Protein AF-A0A7J4QCI6-F1 (afdb_monomer)

Foldseek 3Di:
DEEDQDDDLCQLLVCLPPVDFYDYPLLCVLLCQQPVCLRVVPFLLCLVPRLNSLLLLLLQLLVLQQPLLQVQLQQPPLVVNLVVLQVSNQSNLVSVVHDGQDDPDSLVSSLVSNVSSLVSLVVSDDDAFPFWDKAFAPDDPVVVCVVVCVLQNQFKKKWFDPVVPDPFDLEIEMETEHCDRDSVSSVSSGNNWDPPDGSGYRYGYHYNVSQQSSLLLDLQNDPVGMHINHDMDIRGHHDPVSSLSSLSNVLSNLLSVLSSCSHNVNLVVPQDQVSLQVNQQSLQSSLVSLCVNLVHHDDGDDRDHDPHRDPSVVSSVSSSVSNVSNVSSSVVSVVSVVVD

Radius of gyration: 20.13 Å; Cα contacts (8 Å, |Δi|>4): 542; chains: 1; bounding box: 48×51×49 Å

Secondary structure (DSSP, 8-state):
-EEESS--HHHHHHHHHH---EEEHHHHHHHHHH-HHHHH---GGGTTT-HHHHHHHHHHHHHHHHHHHHHHHH-SSHHHHHHHHHHHHHHHHHHTTPPPP--SSHHHHHHHHHHHHHHHHHHH--PPPSEEEEEEB----HHHHHHHHHHH-S--EEEEGGGGT-SS-SEEEEEEEES---HHHHHHHTT---TT-SSEEEEEEEEGGGHHHHHTT-TT-SGGGEEEEESEEEEEEPPHHHHHHHHHHHHHHHHHHHHHTTSHHHHHHT-SHHHHHHHTTHHHHHHHHHHHHHTS-PPPPPPP--SSPPPHHHHHHHHHHHHHHHHHHHHHHHHHHTT-

Nearest PDB structures (foldseek):
  7qhb-assembly1_I  TM=3.193E-01  e=9.708E+00  Rattus norvegicus
  3kds-assembly2_F  TM=2.009E-01  e=6.884E+00  Thermotoga maritima

Sequence (340 aa):
MQIVKSLTREDLESIAGTGEIAYAECEASFLSRHAPNGFAEKPWTEISRDESLGREAGQRLFDISVKLDICVYRGTKLGQLAREKADDANPILQALGIEEVHESNAIAMLYSIKKKCLGGLAMLTHDAPEGYARIGETGGFDAEREELHAMFGKVPIVVYGSALTKANPADVDTMVILPAFNEEVYRKICGRCDTNRKPLLSMVIVPAEYFYVFAMNDTEMEERWSRVASGCIEVPMAGKERHTRLVQSNAASMYTRMRKALLPERLDALAIIHRLNYILKQPKFIARKLSELCGAQIPEPSINRFESLPSRQEMVDALVQANFSAYDAMSAYQRIENQQ

Structure (mmCIF, N/CA/C/O backbone):
data_AF-A0A7J4QCI6-F1
#
_entry.id   AF-A0A7J4QCI6-F1
#
loop_
_atom_site.group_PDB
_atom_site.id
_atom_site.type_symbol
_atom_site.label_atom_id
_atom_site.label_alt_id
_atom_site.label_comp_id
_atom_site.label_asym_id
_atom_site.label_entity_id
_atom_site.label_seq_id
_atom_site.pdbx_PDB_ins_code
_atom_site.Cartn_x
_atom_site.Cartn_y
_atom_site.Cartn_z
_atom_site.occupancy
_atom_site.B_iso_or_equiv
_atom_site.auth_seq_id
_atom_site.auth_comp_id
_atom_site.auth_asym_id
_atom_site.auth_atom_id
_atom_site.pdbx_PDB_model_num
ATOM 1 N N . MET A 1 1 ? -19.781 -3.007 15.352 1.00 90.12 1 MET A N 1
ATOM 2 C CA . MET A 1 1 ? -19.161 -1.734 14.919 1.00 90.12 1 MET A CA 1
ATOM 3 C C . MET A 1 1 ? -20.023 -0.639 15.486 1.00 90.12 1 MET A C 1
ATOM 5 O O . MET A 1 1 ? -21.225 -0.647 15.237 1.00 90.12 1 MET A O 1
ATOM 9 N N . GLN A 1 2 ? -19.406 0.296 16.195 1.00 93.50 2 GLN A N 1
ATOM 10 C CA . GL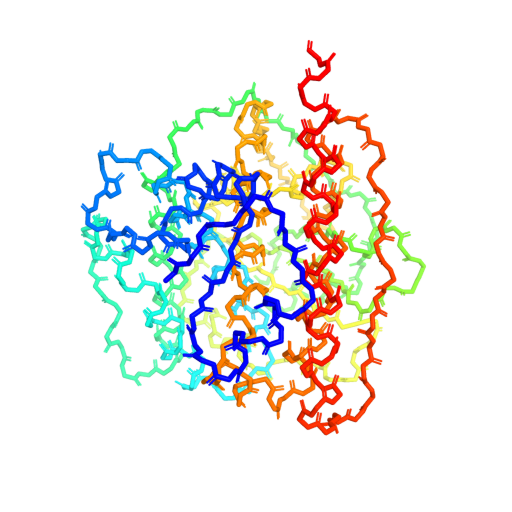N A 1 2 ? -20.085 1.388 16.872 1.00 93.50 2 GLN A CA 1
ATOM 11 C C . GLN A 1 2 ? -19.649 2.731 16.281 1.00 93.50 2 GLN A C 1
ATOM 13 O O . GLN A 1 2 ? -18.460 2.961 16.063 1.00 93.50 2 GLN A O 1
ATOM 18 N N . ILE A 1 3 ? -20.614 3.623 16.044 1.00 95.19 3 ILE A N 1
ATOM 19 C CA . ILE A 1 3 ? -20.347 5.023 15.697 1.00 95.19 3 ILE A CA 1
ATOM 20 C C . ILE A 1 3 ? -20.641 5.885 16.922 1.00 95.19 3 ILE A C 1
ATOM 22 O O . ILE A 1 3 ? -21.747 5.840 17.462 1.00 95.19 3 ILE A O 1
ATOM 26 N N . VAL A 1 4 ? -19.648 6.648 17.369 1.00 95.25 4 VAL A N 1
ATOM 27 C CA . VAL A 1 4 ? -19.739 7.552 18.521 1.00 95.25 4 VAL A CA 1
ATOM 28 C C . VAL A 1 4 ? -19.585 9.003 18.079 1.00 95.25 4 VAL A C 1
ATOM 30 O O . VAL A 1 4 ? -18.992 9.293 17.043 1.00 95.25 4 VAL A O 1
ATOM 33 N N . LYS A 1 5 ? -20.089 9.946 18.880 1.00 91.12 5 LYS A N 1
ATOM 34 C CA . LYS A 1 5 ? -19.929 11.382 18.588 1.00 91.12 5 LYS A CA 1
ATOM 35 C C . LYS A 1 5 ? -18.468 11.826 18.642 1.00 91.12 5 LYS A C 1
ATOM 37 O O . LYS A 1 5 ? -18.020 12.605 17.810 1.00 91.12 5 LYS A O 1
ATOM 42 N N . SER A 1 6 ? -17.740 11.336 19.638 1.00 91.44 6 SER A N 1
ATOM 43 C CA . SER A 1 6 ? -16.329 11.627 19.860 1.00 91.44 6 SER A CA 1
ATOM 44 C C . SER A 1 6 ? -15.655 10.390 20.416 1.00 91.44 6 SER A C 1
ATOM 46 O O . SER A 1 6 ? -16.203 9.750 21.311 1.00 91.44 6 SER A O 1
ATOM 48 N N . LEU A 1 7 ? -14.472 10.094 19.901 1.00 94.19 7 LEU A N 1
ATOM 49 C CA . LEU A 1 7 ? -13.684 8.947 20.314 1.00 94.19 7 LEU A CA 1
ATOM 50 C C . LEU A 1 7 ? -12.999 9.216 21.663 1.00 94.19 7 LEU A C 1
ATOM 52 O O . LEU A 1 7 ? -12.359 10.256 21.833 1.00 94.19 7 LEU A O 1
ATOM 56 N N . THR A 1 8 ? -13.116 8.283 22.602 1.00 94.75 8 THR A N 1
ATOM 57 C CA . THR A 1 8 ? -12.421 8.297 23.899 1.00 94.75 8 THR A CA 1
ATOM 58 C C . THR A 1 8 ? -11.365 7.198 23.978 1.00 94.75 8 THR A C 1
ATOM 60 O O . THR A 1 8 ? -11.211 6.386 23.063 1.00 94.75 8 THR A O 1
ATOM 63 N N . ARG A 1 9 ? -10.565 7.203 25.051 1.00 93.69 9 ARG A N 1
ATOM 64 C CA . ARG A 1 9 ? -9.450 6.260 25.180 1.00 93.69 9 ARG A CA 1
ATOM 65 C C . ARG A 1 9 ? -9.971 4.895 25.542 1.00 93.69 9 ARG A C 1
ATOM 67 O O . ARG A 1 9 ? -9.548 3.902 24.959 1.00 93.69 9 ARG A O 1
ATOM 74 N N . GLU A 1 10 ? -10.946 4.906 26.427 1.00 94.19 10 GLU A N 1
ATOM 75 C CA . GLU A 1 10 ? -11.734 3.777 26.857 1.00 94.19 10 GLU A CA 1
ATOM 76 C C . GLU A 1 10 ? -12.399 3.094 25.655 1.00 94.19 10 GLU A C 1
ATOM 78 O O . GLU A 1 10 ? -12.329 1.870 25.549 1.00 94.19 10 GLU A O 1
ATOM 83 N N . ASP A 1 11 ? -12.941 3.860 24.693 1.00 95.25 11 ASP A N 1
ATOM 84 C CA . ASP A 1 11 ? -13.496 3.285 23.457 1.00 95.25 11 ASP A CA 1
ATOM 85 C C . ASP A 1 11 ? -12.445 2.449 22.714 1.00 95.25 11 ASP A C 1
ATOM 87 O O . ASP A 1 11 ? -12.739 1.347 22.259 1.00 95.25 11 ASP A O 1
ATOM 91 N N . LEU A 1 12 ? -11.203 2.933 22.617 1.00 95.00 12 LEU A N 1
ATOM 92 C CA . LEU A 1 12 ? -10.130 2.261 21.876 1.00 95.00 12 LEU A CA 1
ATOM 93 C C . LEU A 1 12 ? -9.504 1.091 22.611 1.00 95.00 12 LEU A C 1
ATOM 95 O O . LEU A 1 12 ? -9.198 0.073 21.990 1.00 95.00 12 LEU A O 1
ATOM 99 N N . GLU A 1 13 ? -9.322 1.231 23.918 1.00 94.44 13 GLU A N 1
ATOM 100 C CA . GLU A 1 13 ? -8.874 0.144 24.780 1.00 94.44 13 GLU A CA 1
ATOM 101 C C . GLU A 1 13 ? -9.889 -1.003 24.762 1.00 94.44 13 GLU A C 1
ATOM 103 O O . GLU A 1 13 ? -9.495 -2.170 24.719 1.00 94.44 13 GLU A O 1
ATOM 108 N N . SER A 1 14 ? -11.189 -0.689 24.691 1.00 93.94 14 SER A N 1
ATOM 109 C CA . SER A 1 14 ? -12.241 -1.704 24.625 1.00 93.94 14 SER A CA 1
ATOM 110 C C . SER A 1 14 ? -12.146 -2.587 23.375 1.00 93.94 14 SER A C 1
ATOM 112 O O . SER A 1 14 ? -12.370 -3.792 23.486 1.00 93.94 14 SER A O 1
ATOM 114 N N . ILE A 1 15 ? -11.713 -2.047 22.223 1.00 93.50 15 ILE A N 1
ATOM 115 C CA . ILE A 1 15 ? -11.570 -2.800 20.958 1.00 93.50 15 ILE A CA 1
ATOM 116 C C . ILE A 1 15 ? -10.673 -4.029 21.156 1.00 93.50 15 ILE A C 1
ATOM 118 O O . ILE A 1 15 ? -10.991 -5.115 20.668 1.00 93.50 15 ILE A O 1
ATOM 122 N N . ALA A 1 16 ? -9.583 -3.874 21.915 1.00 90.31 16 ALA A N 1
ATOM 123 C CA . ALA A 1 16 ? -8.613 -4.935 22.183 1.00 90.31 16 ALA A CA 1
ATOM 124 C C . ALA A 1 16 ? -9.160 -6.086 23.040 1.00 90.31 16 ALA A C 1
ATOM 126 O O . ALA A 1 16 ? -8.547 -7.158 23.075 1.00 90.31 16 ALA A O 1
ATOM 127 N N . GLY A 1 17 ? -10.289 -5.877 23.724 1.00 86.88 17 GLY A N 1
ATOM 128 C CA . GLY A 1 17 ? -10.962 -6.882 24.544 1.00 86.88 17 GLY A CA 1
ATOM 129 C C . GLY A 1 17 ? -12.268 -7.410 23.946 1.00 86.88 17 GLY A C 1
ATOM 130 O O . GLY A 1 17 ? -12.555 -8.596 24.083 1.00 86.88 17 GLY A O 1
ATOM 131 N N . THR A 1 18 ? -13.059 -6.558 23.291 1.00 88.44 18 THR A N 1
ATOM 132 C CA . THR A 1 18 ? -14.414 -6.898 22.818 1.00 88.44 18 THR A CA 1
ATOM 133 C C . THR A 1 18 ? -14.455 -7.319 21.352 1.00 88.44 18 THR A C 1
ATOM 135 O O . THR A 1 18 ? -15.387 -8.008 20.945 1.00 88.44 18 THR A O 1
ATOM 138 N N . GLY A 1 19 ? -13.474 -6.891 20.547 1.00 86.62 19 GLY A N 1
ATOM 139 C CA . GLY A 1 19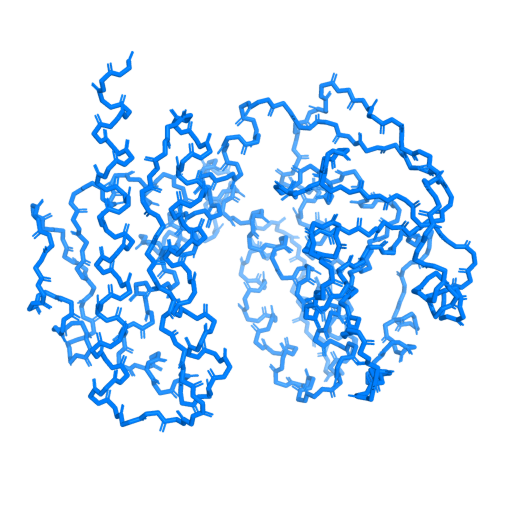 ? -13.503 -7.030 19.089 1.00 86.62 19 GLY A CA 1
ATOM 140 C C . GLY A 1 19 ? -14.498 -6.093 18.390 1.00 86.62 19 GLY A C 1
ATOM 141 O O . GLY A 1 19 ? -14.592 -6.099 17.163 1.00 86.62 19 GLY A O 1
ATOM 142 N N . GLU A 1 20 ? -15.229 -5.257 19.131 1.00 92.00 20 GLU A N 1
ATOM 143 C CA . GLU A 1 20 ? -16.118 -4.261 18.547 1.00 92.00 20 GLU A CA 1
ATOM 144 C C . GLU A 1 20 ? -15.349 -2.977 18.235 1.00 92.00 20 GLU A C 1
ATOM 146 O O . GLU A 1 20 ? -14.869 -2.288 19.127 1.00 92.00 20 GLU A O 1
ATOM 151 N N . ILE A 1 21 ? -15.247 -2.635 16.949 1.00 93.81 21 ILE A N 1
ATOM 152 C CA . ILE A 1 21 ? -14.569 -1.411 16.517 1.00 93.81 21 ILE A CA 1
ATOM 153 C C . ILE A 1 21 ? -15.469 -0.189 16.726 1.00 93.81 21 ILE A C 1
ATOM 155 O O . ILE A 1 21 ? -16.585 -0.152 16.194 1.00 93.81 21 ILE A O 1
ATOM 159 N N . ALA A 1 22 ? -14.939 0.827 17.408 1.00 94.19 22 ALA A N 1
ATOM 160 C CA . ALA A 1 22 ? -15.526 2.158 17.514 1.00 94.19 22 ALA A CA 1
ATOM 161 C C . ALA A 1 22 ? -14.887 3.151 16.523 1.00 94.19 22 ALA A C 1
ATOM 163 O O . ALA A 1 22 ? -13.666 3.162 16.332 1.00 94.19 22 ALA A O 1
ATOM 164 N N . TYR A 1 23 ? -15.720 4.000 15.922 1.00 95.50 23 TYR A N 1
ATOM 165 C CA . TYR A 1 23 ? -15.322 5.123 15.068 1.00 95.50 23 TYR A CA 1
ATOM 166 C C . TYR A 1 23 ? -16.090 6.381 15.467 1.00 95.50 23 TYR A C 1
ATOM 168 O O . TYR A 1 23 ? -17.277 6.305 15.787 1.00 95.50 23 TYR A O 1
ATOM 176 N N . ALA A 1 24 ? -15.460 7.548 15.385 1.00 95.31 24 ALA A N 1
ATOM 177 C CA . ALA A 1 24 ? -16.186 8.807 15.449 1.00 95.31 24 ALA A CA 1
ATOM 178 C C . ALA A 1 24 ? -16.990 9.067 14.159 1.00 95.31 24 ALA A C 1
ATOM 180 O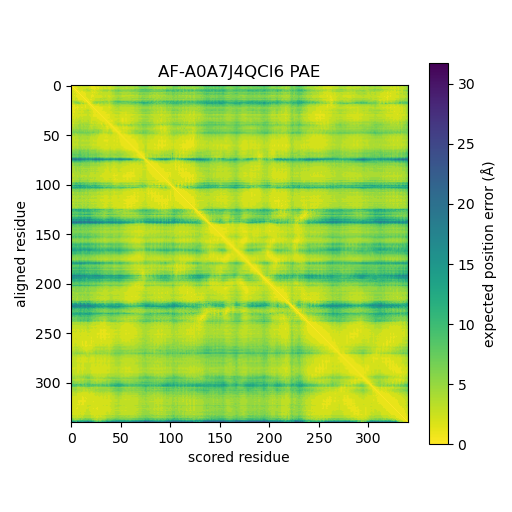 O . ALA A 1 24 ? -16.641 8.584 13.078 1.00 95.31 24 ALA A O 1
ATOM 181 N N . GLU A 1 25 ? -18.041 9.886 14.247 1.00 93.44 25 GLU A N 1
ATOM 182 C CA . GLU A 1 25 ? -18.870 10.288 13.095 1.00 93.44 25 GLU A CA 1
ATOM 183 C C . GLU A 1 25 ? -18.040 10.883 11.940 1.00 93.44 25 GLU A C 1
ATOM 185 O O . GLU A 1 25 ? -18.303 10.599 10.766 1.00 93.44 25 GLU A O 1
ATOM 190 N N . CYS A 1 26 ? -17.002 11.662 12.266 1.00 90.75 26 CYS A N 1
ATOM 191 C CA . CYS A 1 26 ? -16.085 12.244 11.286 1.00 90.75 26 CYS A CA 1
ATOM 192 C C . CYS A 1 26 ? -15.338 11.179 10.473 1.00 90.75 26 CYS A C 1
ATOM 194 O O . CYS A 1 26 ? -15.286 11.247 9.243 1.00 90.75 26 CYS A O 1
ATOM 196 N N . GLU A 1 27 ? -14.812 10.162 11.157 1.00 94.19 27 GLU A N 1
ATOM 197 C CA . GLU A 1 27 ? -14.117 9.038 10.538 1.00 94.19 27 GLU A CA 1
ATOM 198 C C . GLU A 1 27 ? -15.085 8.237 9.670 1.00 94.19 27 GLU A C 1
ATOM 200 O O . GLU A 1 27 ? -14.772 7.930 8.525 1.00 94.19 27 GLU A O 1
ATOM 205 N N . ALA A 1 28 ? -16.281 7.937 10.181 1.00 93.81 28 ALA A N 1
ATOM 206 C CA . ALA A 1 28 ? -17.276 7.138 9.473 1.00 93.81 28 ALA A CA 1
ATOM 207 C C . ALA A 1 28 ? -17.678 7.764 8.127 1.00 93.81 28 ALA A C 1
ATOM 209 O O . ALA A 1 28 ? -17.750 7.074 7.104 1.00 93.81 28 ALA A O 1
ATOM 210 N N . SER A 1 29 ? -17.890 9.084 8.106 1.00 91.56 29 SER A N 1
ATOM 211 C CA . SER A 1 29 ? -18.208 9.826 6.880 1.00 91.56 29 SER A CA 1
ATOM 212 C C . SER A 1 29 ? -17.091 9.719 5.838 1.00 91.56 29 SER A C 1
ATOM 214 O O . SER A 1 29 ? -17.360 9.455 4.667 1.00 91.56 29 SER A O 1
ATOM 216 N N . PHE A 1 30 ? -15.832 9.859 6.258 1.00 94.44 30 PHE A N 1
ATOM 217 C CA . PHE A 1 30 ? -14.681 9.761 5.362 1.00 94.44 30 PHE A CA 1
ATOM 218 C C . PHE A 1 30 ? -14.447 8.319 4.880 1.00 94.44 30 PHE A C 1
ATOM 220 O O . PHE A 1 30 ? -14.344 8.048 3.682 1.00 94.44 30 PHE A O 1
ATOM 227 N N . LEU A 1 31 ? -14.412 7.359 5.803 1.00 95.56 31 LEU A N 1
ATOM 228 C CA . LEU A 1 31 ? -14.077 5.967 5.511 1.00 95.56 31 LEU A CA 1
ATOM 229 C C . LEU A 1 31 ? -15.140 5.266 4.661 1.00 95.56 31 LEU A C 1
ATOM 231 O O . LEU A 1 31 ? -14.788 4.483 3.781 1.00 95.56 31 LEU A O 1
ATOM 235 N N . SER A 1 32 ? -16.421 5.591 4.844 1.00 93.88 32 SER A N 1
ATOM 236 C CA . SER A 1 32 ? -17.502 5.049 4.006 1.00 93.88 32 SER A CA 1
ATOM 237 C C . SER A 1 32 ? -17.390 5.429 2.524 1.00 93.88 32 SER A C 1
ATOM 239 O O . SER A 1 32 ? -17.912 4.703 1.680 1.00 93.88 32 SER A O 1
ATOM 241 N N . ARG A 1 33 ? -16.697 6.530 2.200 1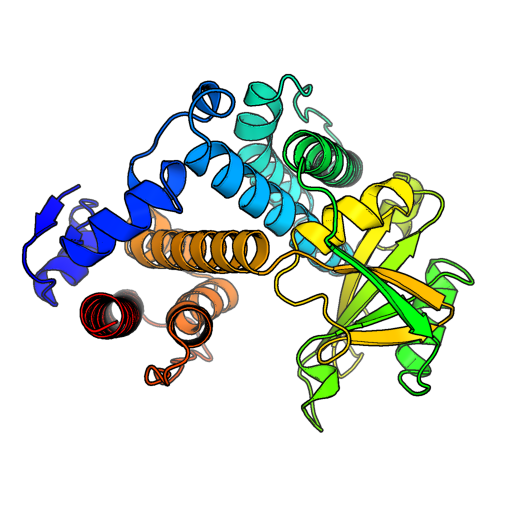.00 93.38 33 ARG A N 1
ATOM 242 C CA . ARG A 1 33 ? -16.509 7.035 0.827 1.00 93.38 33 ARG A CA 1
ATOM 243 C C . ARG A 1 33 ? -15.191 6.617 0.181 1.00 93.38 33 ARG A C 1
ATOM 245 O O . ARG A 1 33 ? -15.074 6.681 -1.043 1.00 93.38 33 ARG A O 1
ATOM 252 N N . HIS A 1 34 ? -14.191 6.261 0.984 1.00 94.81 34 HIS A N 1
ATOM 253 C CA . HIS A 1 34 ? -12.808 6.098 0.514 1.00 94.81 34 HIS A CA 1
ATOM 254 C C . HIS A 1 34 ? -12.172 4.751 0.886 1.00 94.81 34 HIS A C 1
ATOM 256 O O . HIS A 1 34 ? -11.152 4.386 0.310 1.00 94.81 34 HIS A O 1
ATOM 262 N N . ALA A 1 35 ? -12.766 4.001 1.816 1.00 94.94 35 ALA A N 1
ATOM 263 C CA . ALA A 1 35 ? -12.419 2.609 2.099 1.00 94.94 35 ALA A CA 1
ATOM 264 C C . ALA A 1 35 ? -13.674 1.791 2.485 1.00 94.94 35 ALA A C 1
ATOM 266 O O . ALA A 1 35 ? -13.719 1.217 3.579 1.00 94.94 35 ALA A O 1
ATOM 267 N N . PRO A 1 36 ? -14.726 1.762 1.643 1.00 94.12 36 PRO A N 1
ATOM 268 C CA . PRO A 1 36 ? -16.001 1.124 1.969 1.00 94.12 36 PRO A CA 1
ATOM 269 C C . PRO A 1 36 ? -15.910 -0.378 2.290 1.00 94.12 36 PRO A C 1
ATOM 271 O O . PRO A 1 36 ? -16.654 -0.842 3.152 1.00 94.12 36 PRO A O 1
ATOM 274 N N . ASN A 1 37 ? -15.018 -1.150 1.662 1.00 94.38 37 ASN A N 1
ATOM 275 C CA . ASN A 1 37 ? -14.773 -2.541 2.054 1.00 94.38 37 ASN A CA 1
ATOM 276 C C . ASN A 1 37 ? -13.992 -2.599 3.370 1.00 94.38 37 ASN A C 1
ATOM 278 O O . ASN A 1 37 ? -14.351 -3.341 4.283 1.00 94.38 37 ASN A O 1
ATOM 282 N N . GLY A 1 38 ? -12.931 -1.799 3.493 1.00 88.31 38 GLY A N 1
ATOM 283 C CA . GLY A 1 38 ? -12.118 -1.735 4.705 1.00 88.31 38 GLY A CA 1
ATOM 284 C C . GLY A 1 38 ? -12.912 -1.343 5.957 1.00 88.31 38 GLY A C 1
ATOM 285 O O . GLY A 1 38 ? -12.617 -1.853 7.036 1.00 88.31 38 GLY A O 1
ATOM 286 N N . PHE A 1 39 ? -13.910 -0.473 5.814 1.00 92.56 39 PHE A N 1
ATOM 287 C CA . PHE A 1 39 ? -14.720 0.078 6.901 1.00 92.56 39 PHE A CA 1
ATOM 288 C C . PHE A 1 39 ? -16.066 -0.628 7.081 1.00 92.56 39 PHE A C 1
ATOM 290 O O . PHE A 1 39 ? -16.352 -1.103 8.174 1.00 92.56 39 PHE A O 1
ATOM 297 N N . ALA A 1 40 ? -16.877 -0.710 6.024 1.00 88.12 40 ALA A N 1
ATOM 298 C CA . ALA A 1 40 ? -18.248 -1.220 6.080 1.00 88.12 40 ALA A CA 1
ATOM 299 C C . ALA A 1 40 ? -18.388 -2.651 5.537 1.00 88.12 40 ALA A C 1
ATOM 301 O O . ALA A 1 40 ? -19.506 -3.128 5.369 1.00 88.12 40 ALA A O 1
ATOM 302 N N . GLU A 1 41 ? -17.270 -3.317 5.225 1.00 89.81 41 GLU A N 1
ATOM 303 C CA . GLU A 1 41 ? -17.234 -4.696 4.715 1.00 89.81 41 GLU A CA 1
ATOM 304 C C . GLU A 1 41 ? -18.081 -4.905 3.452 1.00 89.81 41 GLU A C 1
ATOM 306 O O . GLU A 1 41 ? -18.539 -6.013 3.174 1.00 89.81 41 GLU A O 1
ATOM 311 N N . LYS A 1 42 ? -18.258 -3.843 2.647 1.00 90.56 42 LYS A N 1
ATOM 312 C CA . LYS A 1 42 ? -18.962 -3.943 1.365 1.00 90.56 42 LYS A CA 1
ATOM 313 C C . LYS A 1 42 ? -18.320 -5.027 0.489 1.00 90.56 42 LYS A C 1
ATOM 315 O O . LYS A 1 42 ? -17.093 -5.015 0.325 1.00 90.56 42 LYS A O 1
ATOM 320 N N . PRO A 1 43 ? -19.104 -5.953 -0.080 1.00 93.69 43 PRO A N 1
ATOM 321 C CA . PRO A 1 43 ? -18.560 -7.070 -0.836 1.00 93.69 43 PRO A CA 1
ATOM 322 C C . PRO A 1 43 ? -17.972 -6.591 -2.164 1.00 93.69 43 PRO A C 1
ATOM 324 O O . PRO A 1 43 ? -18.566 -5.771 -2.859 1.00 93.69 43 PRO A O 1
ATOM 327 N N . TRP A 1 44 ? -16.831 -7.157 -2.565 1.00 95.06 44 TRP A N 1
ATOM 328 C CA . TRP A 1 44 ? -16.161 -6.797 -3.823 1.00 95.06 44 TRP A CA 1
ATOM 329 C C . TRP A 1 44 ? -17.027 -7.008 -5.068 1.00 95.06 44 TRP A C 1
ATOM 331 O O . TRP A 1 44 ? -16.817 -6.346 -6.078 1.00 95.06 44 TRP A O 1
ATOM 341 N N . THR A 1 45 ? -18.048 -7.862 -4.999 1.00 93.19 45 THR A N 1
ATOM 342 C CA . THR A 1 45 ? -19.008 -8.088 -6.090 1.00 93.19 45 THR A CA 1
ATOM 343 C C . THR A 1 45 ? -19.755 -6.821 -6.532 1.00 93.19 45 THR A C 1
ATOM 345 O O . THR A 1 45 ? -20.322 -6.799 -7.624 1.00 93.19 45 THR A O 1
ATOM 348 N N . GLU A 1 46 ? -19.734 -5.748 -5.736 1.00 92.31 46 GLU A N 1
ATOM 349 C CA . GLU A 1 46 ? -20.354 -4.458 -6.054 1.00 92.31 46 GLU A CA 1
ATOM 350 C C . GLU A 1 46 ? -19.428 -3.469 -6.787 1.00 92.31 46 GLU A C 1
ATOM 352 O O . GLU A 1 46 ? -19.875 -2.370 -7.116 1.00 92.31 46 GLU A O 1
ATOM 357 N N . ILE A 1 47 ? -18.172 -3.832 -7.098 1.00 92.81 47 ILE A N 1
ATOM 358 C CA . ILE A 1 47 ? -17.175 -2.933 -7.726 1.00 92.81 47 ILE A CA 1
ATOM 359 C C . ILE A 1 47 ? -17.711 -2.233 -8.988 1.00 92.81 47 ILE A C 1
ATOM 361 O O . ILE A 1 47 ? -17.421 -1.063 -9.214 1.00 92.81 47 ILE A O 1
ATOM 365 N N . SER A 1 48 ? -18.518 -2.921 -9.801 1.00 87.38 48 SER A N 1
ATOM 366 C CA . SER A 1 48 ? -19.087 -2.357 -11.038 1.00 87.38 48 SER A CA 1
ATOM 367 C C . SER A 1 48 ? -20.178 -1.301 -10.814 1.00 87.38 48 SER A C 1
ATOM 369 O O . SER A 1 48 ? -20.546 -0.593 -11.749 1.00 87.38 48 SER A O 1
ATOM 371 N N . ARG A 1 49 ? -20.730 -1.211 -9.598 1.00 89.44 49 ARG A N 1
ATOM 372 C CA . ARG A 1 49 ? -21.844 -0.318 -9.237 1.00 89.44 49 ARG A CA 1
ATOM 373 C C . ARG A 1 49 ? -21.424 0.780 -8.267 1.00 89.44 49 ARG A C 1
ATOM 375 O O . ARG A 1 49 ? -22.050 1.835 -8.250 1.00 89.44 49 ARG A O 1
ATOM 382 N N . ASP A 1 50 ? -20.395 0.528 -7.463 1.00 91.12 50 ASP A N 1
ATOM 383 C CA . ASP A 1 50 ? -19.879 1.458 -6.467 1.00 91.12 50 ASP A CA 1
ATOM 384 C C . ASP A 1 50 ? -18.472 1.937 -6.857 1.00 91.12 50 ASP A C 1
ATOM 386 O O . ASP A 1 50 ? -17.469 1.249 -6.662 1.00 91.12 50 ASP A O 1
ATOM 390 N N . GLU A 1 51 ? -18.396 3.163 -7.377 1.00 90.75 51 GLU A N 1
ATOM 391 C CA . GLU A 1 51 ? -17.136 3.791 -7.786 1.00 90.75 51 GLU A CA 1
ATOM 392 C C . GLU A 1 51 ? -16.138 3.906 -6.618 1.00 90.75 51 GLU A C 1
ATOM 394 O O . GLU A 1 51 ? -14.929 3.776 -6.812 1.00 90.75 51 GLU A O 1
ATOM 399 N N . SER A 1 52 ? -16.620 4.112 -5.384 1.00 91.81 52 SER A N 1
ATOM 400 C CA . SER A 1 52 ? -15.744 4.170 -4.208 1.00 91.81 52 SER A CA 1
ATOM 401 C C . SER A 1 52 ? -15.096 2.827 -3.903 1.00 91.81 52 SER A C 1
ATOM 403 O O . SER A 1 52 ? -13.917 2.774 -3.546 1.00 91.81 52 SER A O 1
ATOM 405 N N . LEU A 1 53 ? -15.839 1.743 -4.113 1.00 93.25 53 LEU A N 1
ATOM 406 C CA . LEU A 1 53 ? -15.333 0.391 -3.961 1.00 93.25 53 LEU A CA 1
ATOM 407 C C . LEU A 1 53 ? -14.346 0.036 -5.079 1.00 93.25 53 LEU A C 1
ATOM 409 O O . LEU A 1 53 ? -13.308 -0.560 -4.798 1.00 93.25 53 LEU A O 1
ATOM 413 N N . GLY A 1 54 ? -14.618 0.457 -6.319 1.00 93.38 54 GLY A N 1
ATOM 414 C CA . GLY A 1 54 ? -13.679 0.322 -7.436 1.00 93.38 54 GLY A CA 1
ATOM 415 C C . GLY A 1 54 ? -12.347 1.036 -7.183 1.00 93.38 54 GLY A C 1
ATOM 416 O O . GLY A 1 54 ? -11.283 0.472 -7.439 1.00 93.38 54 GLY A O 1
ATOM 417 N N . ARG A 1 55 ? -12.380 2.236 -6.589 1.00 92.00 55 ARG A N 1
ATOM 418 C CA . ARG A 1 55 ? -11.163 2.960 -6.182 1.00 92.00 55 ARG A CA 1
ATOM 419 C C . ARG A 1 55 ? -10.390 2.243 -5.075 1.00 92.00 55 ARG A C 1
ATOM 421 O O . ARG A 1 55 ? -9.172 2.108 -5.184 1.00 92.00 55 ARG A O 1
ATOM 428 N N . GLU A 1 56 ? -11.069 1.753 -4.035 1.00 94.12 56 GLU A N 1
ATOM 429 C CA . GLU A 1 56 ? -10.403 0.976 -2.978 1.00 94.12 56 GLU A CA 1
ATOM 430 C C . GLU A 1 56 ? -9.782 -0.312 -3.542 1.00 94.12 56 GLU A C 1
ATOM 432 O O . GLU A 1 56 ? -8.640 -0.644 -3.214 1.00 94.12 56 GLU A O 1
ATOM 437 N N . ALA A 1 57 ? -10.501 -1.015 -4.422 1.00 95.25 57 ALA A N 1
ATOM 438 C CA . ALA A 1 57 ? -10.001 -2.196 -5.117 1.00 95.25 57 ALA A CA 1
ATOM 439 C C . ALA A 1 57 ? -8.724 -1.877 -5.908 1.00 95.25 57 ALA A C 1
ATOM 441 O O . ALA A 1 57 ? -7.723 -2.580 -5.762 1.00 95.25 57 ALA A O 1
ATOM 442 N N . GLY A 1 58 ? -8.726 -0.777 -6.670 1.00 94.56 58 GLY A N 1
ATOM 443 C CA . GLY A 1 58 ? -7.552 -0.287 -7.390 1.00 94.56 58 GLY A CA 1
ATOM 444 C C . GLY A 1 58 ? -6.368 -0.055 -6.453 1.00 94.56 58 GLY A C 1
ATOM 445 O O . GLY A 1 58 ? -5.306 -0.646 -6.641 1.00 94.56 58 GLY A O 1
ATOM 446 N N . GLN A 1 59 ? -6.560 0.701 -5.368 1.00 93.19 59 GLN A N 1
ATOM 447 C CA . GLN A 1 59 ? -5.493 0.947 -4.392 1.00 93.19 59 GLN A CA 1
ATOM 448 C C . GLN A 1 59 ? -4.946 -0.354 -3.782 1.00 93.19 59 GLN A C 1
ATOM 450 O O . GLN A 1 59 ? -3.736 -0.485 -3.598 1.00 93.19 59 GLN A O 1
ATOM 455 N N . ARG A 1 60 ? -5.801 -1.342 -3.484 1.00 93.81 60 ARG A N 1
ATOM 456 C CA . ARG A 1 60 ? -5.350 -2.633 -2.941 1.00 93.81 60 ARG A CA 1
ATOM 457 C C . ARG A 1 60 ? -4.521 -3.432 -3.941 1.00 93.81 60 ARG A C 1
ATOM 459 O O . ARG A 1 60 ? -3.465 -3.943 -3.565 1.00 93.81 60 ARG A O 1
ATOM 466 N N . LEU A 1 61 ? -4.955 -3.525 -5.198 1.00 95.88 61 LEU A N 1
ATOM 467 C CA . LEU A 1 61 ? -4.195 -4.215 -6.246 1.00 95.88 61 LEU A CA 1
ATOM 468 C C . LEU A 1 61 ? -2.849 -3.522 -6.511 1.00 95.88 61 LEU A C 1
ATOM 470 O O . LEU A 1 61 ? -1.837 -4.202 -6.712 1.00 95.88 61 LEU A O 1
ATOM 474 N N . PHE A 1 62 ? -2.812 -2.187 -6.448 1.00 94.69 62 PHE A N 1
ATOM 475 C CA . PHE A 1 62 ? -1.584 -1.393 -6.533 1.00 94.69 62 PHE A CA 1
ATOM 476 C C . PHE A 1 62 ? -0.633 -1.707 -5.375 1.00 94.69 62 PHE A C 1
ATOM 478 O O . PHE A 1 62 ? 0.508 -2.114 -5.598 1.00 94.69 62 PHE A O 1
ATOM 485 N N . ASP A 1 63 ? -1.124 -1.633 -4.138 1.00 92.81 63 ASP A N 1
ATOM 486 C CA . ASP A 1 63 ? -0.360 -1.933 -2.927 1.00 92.81 63 ASP A CA 1
ATOM 487 C C . ASP A 1 63 ? 0.244 -3.344 -2.942 1.00 92.81 63 ASP A C 1
ATOM 489 O O . ASP A 1 63 ? 1.392 -3.535 -2.529 1.00 92.81 63 ASP A O 1
ATOM 493 N N . ILE A 1 64 ? -0.528 -4.340 -3.392 1.00 93.62 64 ILE A N 1
ATOM 494 C CA . ILE A 1 64 ? -0.053 -5.718 -3.557 1.00 93.62 64 ILE A CA 1
ATOM 495 C C . ILE A 1 64 ? 1.066 -5.751 -4.597 1.00 93.62 64 ILE A C 1
ATOM 497 O O . ILE A 1 64 ? 2.132 -6.298 -4.318 1.00 93.62 64 ILE A O 1
ATOM 501 N N . SER A 1 65 ? 0.854 -5.120 -5.754 1.00 93.00 65 SER A N 1
ATOM 502 C CA . SER A 1 65 ? 1.815 -5.101 -6.860 1.00 93.00 65 SER A CA 1
ATOM 503 C C . SER A 1 65 ? 3.144 -4.450 -6.475 1.00 93.00 65 SER A C 1
ATOM 505 O O . SER A 1 65 ? 4.190 -4.957 -6.867 1.00 93.00 65 SER A O 1
ATOM 507 N N . VAL A 1 66 ? 3.127 -3.360 -5.706 1.00 89.81 66 VAL A N 1
ATOM 508 C CA . VAL A 1 66 ? 4.334 -2.662 -5.225 1.00 89.81 66 VAL A CA 1
ATOM 509 C C . VAL A 1 66 ? 5.097 -3.509 -4.208 1.00 89.81 66 VAL A C 1
ATOM 511 O O . VAL A 1 66 ? 6.313 -3.666 -4.291 1.00 89.81 66 VAL A O 1
ATOM 514 N N . LYS A 1 67 ? 4.391 -4.075 -3.223 1.00 88.12 67 LYS A N 1
ATOM 515 C CA . LYS A 1 67 ? 5.028 -4.766 -2.088 1.00 88.12 67 LYS A CA 1
ATOM 516 C C . LYS A 1 67 ? 5.536 -6.160 -2.444 1.00 88.12 67 LYS A C 1
ATOM 518 O O . LYS A 1 67 ? 6.349 -6.710 -1.703 1.00 88.12 67 LYS A O 1
ATOM 523 N N . LEU A 1 68 ? 5.053 -6.752 -3.534 1.00 89.69 68 LEU A N 1
ATOM 524 C CA . LEU A 1 68 ? 5.411 -8.121 -3.884 1.00 89.69 68 LEU A CA 1
ATOM 525 C C . LEU A 1 68 ? 6.895 -8.256 -4.216 1.00 89.69 68 LEU A C 1
ATOM 527 O O . LEU A 1 68 ? 7.569 -9.110 -3.646 1.00 89.69 68 LEU A O 1
ATOM 531 N N . ASP A 1 69 ? 7.404 -7.387 -5.087 1.00 89.56 69 ASP A N 1
ATOM 532 C CA . ASP A 1 69 ? 8.752 -7.494 -5.650 1.00 89.56 69 ASP A CA 1
ATOM 533 C C . ASP A 1 69 ? 9.832 -7.389 -4.568 1.00 89.56 69 ASP A C 1
ATOM 535 O O . ASP A 1 69 ? 10.732 -8.226 -4.504 1.00 89.56 69 ASP A O 1
ATOM 539 N N . ILE A 1 70 ? 9.696 -6.437 -3.639 1.00 85.12 70 ILE A N 1
ATOM 540 C CA . ILE A 1 70 ? 10.625 -6.289 -2.513 1.00 85.12 70 ILE A CA 1
ATOM 541 C C . ILE A 1 70 ? 10.601 -7.508 -1.579 1.00 85.12 70 ILE A C 1
ATOM 543 O O . ILE A 1 70 ? 11.639 -7.929 -1.063 1.00 85.12 70 ILE A O 1
ATOM 547 N N . CYS A 1 71 ? 9.431 -8.109 -1.359 1.00 83.38 71 CYS A N 1
ATOM 548 C CA . CYS A 1 71 ? 9.314 -9.311 -0.542 1.00 83.38 71 CYS A CA 1
ATOM 549 C C . CYS A 1 71 ? 9.919 -10.535 -1.246 1.00 83.38 71 CYS A C 1
ATOM 551 O O . CYS A 1 71 ? 10.619 -11.318 -0.601 1.00 83.38 71 CYS A O 1
ATOM 553 N N . VAL A 1 72 ? 9.710 -10.670 -2.559 1.00 84.75 72 VAL A N 1
ATOM 554 C CA . VAL A 1 72 ? 10.327 -11.716 -3.389 1.00 84.75 72 VAL A CA 1
ATOM 555 C C . VAL A 1 72 ? 11.845 -11.568 -3.403 1.00 84.75 72 VAL A C 1
ATOM 557 O O . VAL A 1 72 ? 12.556 -12.542 -3.150 1.00 84.75 72 VAL A O 1
ATOM 560 N N . TYR A 1 73 ? 12.347 -10.350 -3.610 1.00 84.25 73 TYR A N 1
ATOM 561 C CA . TYR A 1 73 ? 13.777 -10.043 -3.606 1.00 84.25 73 TYR A CA 1
ATOM 562 C C . TYR A 1 73 ? 14.452 -10.471 -2.296 1.00 84.25 73 TYR A C 1
ATOM 564 O O . TYR A 1 73 ? 15.537 -11.053 -2.298 1.00 84.25 73 TYR A O 1
ATOM 572 N N . ARG A 1 74 ? 13.760 -10.277 -1.167 1.00 80.94 74 ARG A N 1
ATOM 573 C CA . ARG A 1 74 ? 14.217 -10.682 0.172 1.00 80.94 74 ARG A CA 1
ATOM 574 C C . ARG A 1 74 ? 14.053 -12.180 0.471 1.00 80.94 74 ARG A C 1
ATOM 576 O O . ARG A 1 74 ? 14.619 -12.653 1.450 1.00 80.94 74 ARG A O 1
ATOM 583 N N . GLY A 1 75 ? 13.291 -12.930 -0.328 1.00 73.56 75 GLY A N 1
ATOM 584 C CA . GLY A 1 75 ? 13.291 -14.401 -0.372 1.00 73.56 75 GLY A CA 1
ATOM 585 C C . GLY A 1 75 ? 12.761 -15.165 0.850 1.00 73.56 75 GLY A C 1
ATOM 586 O O . GLY A 1 75 ? 12.785 -16.395 0.849 1.00 73.56 75 GLY A O 1
ATOM 587 N N . THR A 1 76 ? 12.279 -14.506 1.906 1.00 69.94 76 THR A N 1
ATOM 588 C CA . THR A 1 76 ? 11.886 -15.198 3.148 1.00 69.94 76 THR A CA 1
ATOM 589 C C . THR A 1 76 ? 10.399 -15.562 3.169 1.00 69.94 76 THR A C 1
ATOM 591 O O . THR A 1 76 ? 9.537 -14.746 2.859 1.00 69.94 76 THR A O 1
ATOM 594 N N . LYS A 1 77 ? 10.087 -16.810 3.562 1.00 82.25 77 LYS A N 1
ATOM 595 C CA . LYS A 1 77 ? 8.714 -17.334 3.751 1.00 82.25 77 LYS A CA 1
ATOM 596 C C . LYS A 1 77 ? 7.779 -17.155 2.539 1.00 82.25 77 LYS A C 1
ATOM 598 O O . LYS A 1 77 ? 6.580 -16.934 2.702 1.00 82.25 77 LYS A O 1
ATOM 603 N N . LEU A 1 78 ? 8.307 -17.317 1.326 1.00 85.88 78 LEU A N 1
ATOM 604 C CA . LEU A 1 78 ? 7.580 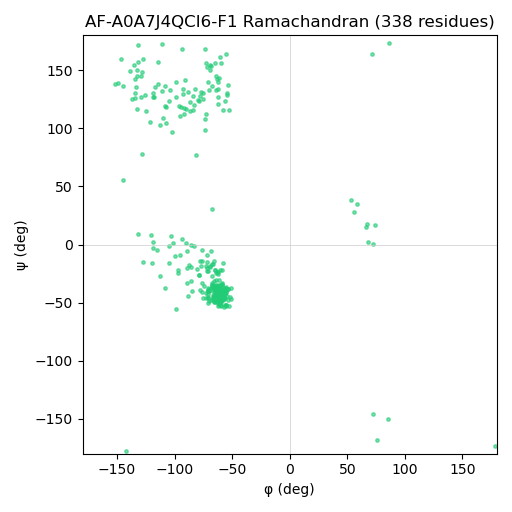-17.060 0.074 1.00 85.88 78 LEU A CA 1
ATOM 605 C C . LEU A 1 78 ? 6.247 -17.807 -0.043 1.00 85.88 78 LEU A C 1
ATOM 607 O O . LEU A 1 78 ? 5.282 -17.225 -0.509 1.00 85.88 78 LEU A O 1
ATOM 611 N N . GLY A 1 79 ? 6.153 -19.057 0.423 1.00 88.25 79 GLY A N 1
ATOM 612 C CA . GLY A 1 79 ? 4.887 -19.802 0.392 1.00 88.25 79 GLY A CA 1
ATOM 613 C C . GLY A 1 79 ? 3.808 -19.238 1.324 1.00 88.25 79 GLY A C 1
ATOM 614 O O . GLY A 1 79 ? 2.626 -19.290 1.000 1.00 88.25 79 GLY A O 1
ATOM 615 N N . GLN A 1 80 ? 4.192 -18.674 2.475 1.00 88.62 80 GLN A N 1
ATOM 616 C CA . GLN A 1 80 ? 3.250 -17.962 3.344 1.00 88.62 80 GLN A CA 1
ATOM 617 C C . GLN A 1 80 ? 2.826 -16.644 2.693 1.00 88.62 80 GLN A C 1
ATOM 619 O O . GLN A 1 80 ? 1.634 -16.387 2.591 1.00 88.62 80 GLN A O 1
ATOM 624 N N . LEU A 1 81 ? 3.793 -15.861 2.204 1.00 88.38 81 LEU A N 1
ATOM 625 C CA . LEU A 1 81 ? 3.532 -14.603 1.506 1.00 88.38 81 LEU A CA 1
ATOM 626 C C . LEU A 1 81 ? 2.603 -14.797 0.302 1.00 88.38 81 LEU A C 1
ATOM 628 O O . LEU A 1 81 ? 1.676 -14.019 0.126 1.00 88.38 81 LEU A O 1
ATOM 632 N N . ALA A 1 82 ? 2.853 -15.819 -0.517 1.00 91.31 82 ALA A N 1
ATOM 633 C CA . ALA A 1 82 ? 2.074 -16.101 -1.715 1.00 91.31 82 ALA A CA 1
ATOM 634 C C . ALA A 1 82 ? 0.603 -16.355 -1.367 1.00 91.31 82 ALA A C 1
ATOM 636 O O . ALA A 1 82 ? -0.270 -15.721 -1.947 1.00 91.31 82 ALA A O 1
ATOM 637 N N . ARG A 1 83 ? 0.345 -17.189 -0.350 1.00 92.06 83 ARG A N 1
ATOM 638 C CA . ARG A 1 83 ? -1.012 -17.444 0.152 1.00 92.06 83 ARG A CA 1
ATOM 639 C C . ARG A 1 83 ? -1.663 -16.185 0.713 1.00 92.06 83 ARG A C 1
ATOM 641 O O . ARG A 1 83 ? -2.736 -15.828 0.260 1.00 92.06 83 ARG A O 1
ATOM 648 N N . GLU A 1 84 ? -0.974 -15.461 1.599 1.00 91.25 84 GLU A N 1
ATOM 649 C CA . GLU A 1 84 ? -1.487 -14.201 2.161 1.00 91.25 84 GLU A CA 1
ATOM 650 C C . GLU A 1 84 ? -1.863 -13.195 1.055 1.00 91.25 84 GLU A C 1
ATOM 652 O O . GLU A 1 84 ? -2.885 -12.523 1.137 1.00 91.25 84 GLU A O 1
ATOM 657 N N . LYS A 1 85 ? -1.050 -13.085 -0.004 1.00 93.44 85 LYS A N 1
ATOM 658 C CA . LYS A 1 85 ? -1.310 -12.167 -1.123 1.00 93.44 85 LYS A CA 1
ATOM 659 C C . LYS A 1 85 ? -2.394 -12.675 -2.075 1.00 93.44 85 LYS A C 1
ATOM 661 O O . LYS A 1 85 ? -3.117 -11.845 -2.618 1.00 93.44 85 LYS A O 1
ATOM 666 N N . ALA A 1 86 ? -2.518 -13.987 -2.270 1.00 94.69 86 ALA A N 1
ATOM 667 C CA . ALA A 1 86 ? -3.617 -14.585 -3.025 1.00 94.69 86 ALA A CA 1
ATOM 668 C C . ALA A 1 86 ? -4.955 -14.373 -2.304 1.00 94.69 86 ALA A C 1
ATOM 670 O O . ALA A 1 86 ? -5.904 -13.923 -2.936 1.00 94.69 86 ALA A O 1
ATOM 671 N N . ASP A 1 87 ? -5.004 -14.598 -0.987 1.00 94.19 87 ASP A N 1
ATOM 672 C CA . ASP A 1 87 ? -6.194 -14.370 -0.156 1.00 94.19 87 ASP A CA 1
ATOM 673 C C . ASP A 1 87 ? -6.637 -12.896 -0.197 1.00 94.19 87 ASP A C 1
ATOM 675 O O . ASP A 1 87 ? -7.831 -12.599 -0.245 1.00 94.19 87 ASP A O 1
ATOM 679 N N . ASP A 1 88 ? -5.675 -11.965 -0.237 1.00 93.06 88 ASP A N 1
ATOM 680 C CA . ASP A 1 88 ? -5.947 -10.532 -0.391 1.00 93.06 88 ASP A CA 1
ATOM 681 C C . ASP A 1 88 ? -6.456 -10.171 -1.807 1.00 93.06 88 ASP A C 1
ATOM 683 O O . ASP A 1 88 ? -7.328 -9.310 -1.948 1.00 93.06 88 ASP A O 1
ATOM 687 N N . ALA A 1 89 ? -5.889 -10.775 -2.860 1.00 96.25 89 ALA A N 1
ATOM 688 C CA . ALA A 1 89 ? -6.131 -10.387 -4.254 1.00 96.25 89 ALA A CA 1
ATOM 689 C C . ALA A 1 89 ? -7.341 -11.089 -4.891 1.00 96.25 89 ALA A C 1
ATOM 691 O O . ALA A 1 89 ? -8.131 -10.436 -5.574 1.00 96.25 89 ALA A O 1
ATOM 692 N N . ASN A 1 90 ? -7.498 -12.400 -4.682 1.00 97.00 90 ASN A N 1
ATOM 693 C CA . ASN A 1 90 ? -8.490 -13.233 -5.368 1.00 97.00 90 ASN A CA 1
ATOM 694 C C . ASN A 1 90 ? -9.925 -12.698 -5.245 1.00 97.00 90 ASN A C 1
ATOM 696 O O . ASN A 1 90 ? -10.583 -12.612 -6.280 1.00 97.00 90 ASN A O 1
ATOM 700 N N . PRO A 1 91 ? -10.415 -12.243 -4.073 1.00 96.44 91 PRO A N 1
ATOM 701 C CA . PRO A 1 91 ? -11.771 -11.700 -3.972 1.00 96.44 91 PRO A CA 1
ATOM 702 C C . PRO A 1 91 ? -12.021 -10.498 -4.896 1.00 96.44 91 PRO A C 1
ATOM 704 O O . PRO A 1 91 ? -13.112 -10.349 -5.443 1.00 96.44 91 PRO A O 1
ATOM 707 N N . ILE A 1 92 ? -11.006 -9.652 -5.096 1.00 96.81 92 ILE A N 1
ATOM 708 C CA . ILE A 1 92 ? -11.082 -8.500 -6.002 1.00 96.81 92 ILE A CA 1
ATOM 709 C C . ILE A 1 92 ? -10.995 -8.974 -7.456 1.00 96.81 92 ILE A C 1
ATOM 711 O O . ILE A 1 92 ? -11.791 -8.551 -8.289 1.00 96.81 92 ILE A O 1
ATOM 715 N N . LEU A 1 93 ? -10.050 -9.869 -7.764 1.00 96.94 93 LEU A N 1
ATOM 716 C CA . LEU A 1 93 ? -9.850 -10.397 -9.116 1.00 96.94 93 LEU A CA 1
ATOM 717 C C . LEU A 1 93 ? -11.100 -11.123 -9.630 1.00 96.94 93 LEU A C 1
ATOM 719 O O . LEU A 1 93 ? -11.557 -10.830 -10.733 1.00 96.94 93 LEU A O 1
ATOM 723 N N . GLN A 1 94 ? -11.710 -11.977 -8.806 1.00 96.00 94 GLN A N 1
ATOM 724 C CA . GLN A 1 94 ? -12.970 -12.647 -9.127 1.00 96.00 94 GLN A CA 1
ATOM 725 C C . GLN A 1 94 ? -14.085 -11.648 -9.446 1.00 96.00 94 GLN A C 1
ATOM 727 O O . GLN A 1 94 ? -14.807 -11.817 -10.426 1.00 96.00 94 GLN A O 1
ATOM 732 N N . ALA A 1 95 ? -14.230 -10.598 -8.632 1.00 95.81 95 ALA A N 1
ATOM 733 C CA . ALA A 1 95 ? -15.250 -9.575 -8.838 1.00 95.81 95 ALA A CA 1
ATOM 734 C C . ALA A 1 95 ? -15.046 -8.779 -10.140 1.00 95.81 95 ALA A C 1
ATOM 736 O O . ALA A 1 95 ? -16.010 -8.265 -10.705 1.00 95.81 95 ALA A O 1
ATOM 737 N N . LEU A 1 96 ? -13.808 -8.719 -10.639 1.00 96.12 96 LEU A N 1
ATOM 738 C CA . LEU A 1 96 ? -13.457 -8.165 -11.948 1.00 96.12 96 LEU A CA 1
ATOM 739 C C . LEU A 1 96 ? -13.595 -9.184 -13.094 1.00 96.12 96 LEU A C 1
ATOM 741 O O . LEU A 1 96 ? -13.335 -8.840 -14.243 1.00 96.12 96 LEU A O 1
ATOM 745 N N . GLY A 1 97 ? -13.988 -10.430 -12.815 1.00 95.25 97 GLY A N 1
ATOM 746 C CA . GLY A 1 97 ? -14.053 -11.506 -13.807 1.00 95.25 97 GLY A CA 1
ATOM 747 C C . GLY A 1 97 ? -12.683 -12.053 -14.224 1.00 95.25 97 GLY A C 1
ATOM 748 O O . GLY A 1 97 ? -12.575 -12.711 -15.258 1.00 95.25 97 GLY A O 1
ATOM 749 N N . ILE A 1 98 ? -11.633 -11.784 -13.444 1.00 95.94 98 ILE A N 1
ATOM 750 C CA . ILE A 1 98 ? -10.291 -12.333 -13.647 1.00 95.94 98 ILE A CA 1
ATOM 751 C C . ILE A 1 98 ? -10.199 -13.666 -12.902 1.00 95.94 98 ILE A C 1
ATOM 753 O O . ILE A 1 98 ? -10.542 -13.754 -11.724 1.00 95.94 98 ILE A O 1
ATOM 757 N N . GLU A 1 99 ? -9.710 -14.700 -13.591 1.00 95.38 99 GLU A N 1
ATOM 758 C CA . GLU A 1 99 ? -9.500 -16.027 -13.007 1.00 95.38 99 GLU A CA 1
ATOM 759 C C . GLU A 1 99 ? -8.639 -15.948 -11.741 1.00 95.38 99 GLU A C 1
ATOM 761 O O . GLU A 1 99 ? -7.604 -15.273 -11.713 1.00 95.38 99 GLU A O 1
ATOM 766 N N . GLU A 1 100 ? -9.027 -16.693 -10.713 1.00 91.88 100 GLU A N 1
ATOM 767 C CA . GLU A 1 100 ? -8.289 -16.793 -9.460 1.00 91.88 100 GLU A CA 1
ATOM 768 C C . GLU A 1 100 ? -6.863 -17.318 -9.628 1.00 91.88 100 GLU A C 1
ATOM 770 O O . GLU A 1 100 ? -6.507 -18.016 -10.577 1.00 91.88 100 GLU A O 1
ATOM 775 N N . VAL A 1 101 ? -6.020 -16.981 -8.663 1.00 91.44 101 VAL A N 1
ATOM 776 C CA . VAL A 1 101 ? -4.681 -17.542 -8.510 1.00 91.44 101 VAL A CA 1
ATOM 777 C C . VAL A 1 101 ? -4.794 -18.878 -7.760 1.00 91.44 101 VAL A C 1
ATOM 779 O O . VAL A 1 101 ? -5.254 -18.908 -6.617 1.00 91.44 101 VAL A O 1
ATOM 782 N N . HIS A 1 102 ? -4.360 -19.975 -8.390 1.00 88.06 102 HIS A N 1
ATOM 783 C CA . HIS A 1 102 ? -4.441 -21.351 -7.861 1.00 88.06 102 HIS A CA 1
ATOM 784 C C . HIS A 1 102 ? -3.119 -22.134 -7.973 1.00 88.06 102 HIS A C 1
ATOM 786 O O . HIS A 1 102 ? -3.071 -23.347 -7.760 1.00 88.06 102 HIS A O 1
ATOM 792 N N . GLU A 1 103 ? -2.028 -21.469 -8.336 1.00 90.25 103 GLU A N 1
ATOM 793 C CA . GLU A 1 103 ? -0.737 -22.093 -8.589 1.00 90.25 103 GLU A CA 1
ATOM 794 C C . GLU A 1 103 ? -0.172 -22.736 -7.314 1.00 90.25 103 GLU A C 1
ATOM 796 O O . GLU A 1 103 ? -0.107 -22.115 -6.261 1.00 90.25 103 GLU A O 1
ATOM 801 N N . SER A 1 104 ? 0.312 -23.977 -7.394 1.00 86.31 104 SER A N 1
ATOM 802 C CA . SER A 1 104 ? 0.867 -24.677 -6.223 1.00 86.31 104 SER A CA 1
ATOM 803 C C . SER A 1 104 ? 2.297 -24.244 -5.870 1.00 86.31 104 SER A C 1
ATOM 805 O O . SER A 1 104 ? 2.722 -24.343 -4.717 1.00 86.31 104 SER A O 1
ATOM 807 N N . ASN A 1 105 ? 3.058 -23.758 -6.854 1.00 91.69 105 ASN A N 1
ATOM 808 C CA . ASN A 1 105 ? 4.407 -23.239 -6.653 1.00 91.69 105 ASN A CA 1
ATOM 809 C C . ASN A 1 105 ? 4.356 -21.774 -6.195 1.00 91.69 105 ASN A C 1
ATOM 811 O O . ASN A 1 105 ? 3.773 -20.936 -6.875 1.00 91.69 105 ASN A O 1
ATOM 815 N N . ALA A 1 106 ? 5.033 -21.448 -5.089 1.00 90.94 106 ALA A N 1
ATOM 816 C CA . ALA A 1 106 ? 4.999 -20.105 -4.511 1.00 90.94 106 ALA A CA 1
ATOM 817 C C . ALA A 1 106 ? 5.491 -19.004 -5.468 1.00 90.94 106 ALA A C 1
ATOM 819 O O . ALA A 1 106 ? 4.893 -17.937 -5.512 1.00 90.94 106 ALA A O 1
ATOM 820 N N . ILE A 1 107 ? 6.556 -19.239 -6.243 1.00 90.50 107 ILE A N 1
ATOM 821 C CA . ILE A 1 107 ? 7.089 -18.226 -7.169 1.00 90.50 107 ILE A CA 1
ATOM 822 C C . ILE A 1 107 ? 6.132 -18.026 -8.346 1.00 90.50 107 ILE A C 1
ATOM 824 O O . ILE A 1 107 ? 5.851 -16.883 -8.702 1.00 90.50 107 ILE A O 1
ATOM 828 N N . ALA A 1 108 ? 5.590 -19.113 -8.903 1.00 92.25 108 ALA A N 1
ATOM 829 C CA . ALA A 1 108 ? 4.580 -19.037 -9.958 1.00 92.25 108 ALA A CA 1
ATOM 830 C C . ALA A 1 108 ? 3.312 -18.313 -9.473 1.00 92.25 108 ALA A C 1
ATOM 832 O O . ALA A 1 108 ? 2.796 -17.445 -10.172 1.00 92.25 108 ALA A O 1
ATOM 833 N N . MET A 1 109 ? 2.870 -18.600 -8.244 1.00 94.12 109 MET A N 1
ATOM 834 C CA . MET A 1 109 ? 1.750 -17.918 -7.593 1.00 94.12 109 MET A CA 1
ATOM 835 C C . MET A 1 109 ? 2.021 -16.414 -7.450 1.00 94.12 109 MET A C 1
ATOM 837 O O . MET A 1 109 ? 1.200 -15.601 -7.854 1.00 94.12 109 MET A O 1
ATOM 841 N N . LEU A 1 110 ? 3.192 -16.022 -6.936 1.00 93.12 110 LEU A N 1
ATOM 842 C CA . LEU A 1 110 ? 3.577 -14.612 -6.783 1.00 93.12 110 LEU A CA 1
ATOM 843 C C . LEU A 1 110 ? 3.645 -13.893 -8.142 1.00 93.12 110 LEU A C 1
ATOM 845 O O . LEU A 1 110 ? 3.125 -12.789 -8.285 1.00 93.12 110 LEU A O 1
ATOM 849 N N . TYR A 1 111 ? 4.222 -14.528 -9.162 1.00 93.75 111 TYR A N 1
ATOM 850 C CA . TYR A 1 111 ? 4.220 -13.993 -10.526 1.00 93.75 111 TYR A CA 1
ATOM 851 C C . TYR A 1 111 ? 2.792 -13.798 -11.066 1.00 93.75 111 TYR A C 1
ATOM 853 O O . TYR A 1 111 ? 2.468 -12.731 -11.594 1.00 93.75 111 TYR A O 1
ATOM 861 N N . SER A 1 112 ? 1.928 -14.801 -10.890 1.00 95.50 112 SER A N 1
ATOM 862 C CA . SER A 1 112 ? 0.526 -14.767 -11.317 1.00 95.50 112 SER A CA 1
ATOM 863 C C . SER A 1 112 ? -0.252 -13.657 -10.608 1.00 95.50 112 SER A C 1
ATOM 865 O O . SER A 1 112 ? -0.904 -12.856 -11.278 1.00 95.50 112 SER A O 1
ATOM 867 N N . ILE A 1 113 ? -0.085 -13.513 -9.286 1.00 95.62 113 ILE A N 1
ATOM 868 C CA . ILE A 1 113 ? -0.649 -12.409 -8.495 1.00 95.62 113 ILE A CA 1
ATOM 869 C C . ILE A 1 113 ? -0.219 -11.067 -9.082 1.00 95.62 113 ILE A C 1
ATOM 871 O O . ILE A 1 113 ? -1.079 -10.246 -9.383 1.00 95.62 113 ILE A O 1
ATOM 875 N N . LYS A 1 114 ? 1.085 -10.836 -9.302 1.00 94.81 114 LYS A N 1
ATOM 876 C CA . LYS A 1 114 ? 1.568 -9.566 -9.872 1.00 94.81 114 LYS A CA 1
ATOM 877 C C . LYS A 1 114 ? 0.896 -9.266 -11.205 1.00 94.81 114 LYS A C 1
ATOM 879 O O . LYS A 1 114 ? 0.347 -8.182 -11.389 1.00 94.81 114 LYS A O 1
ATOM 884 N N . LYS A 1 115 ? 0.933 -10.225 -12.132 1.00 94.56 115 LYS A N 1
ATOM 885 C CA . LYS A 1 115 ? 0.386 -10.053 -13.480 1.00 94.56 115 LYS A CA 1
ATOM 886 C C . LYS A 1 115 ? -1.118 -9.773 -13.446 1.00 94.56 115 LYS A C 1
ATOM 888 O O . LYS A 1 115 ? -1.583 -8.857 -14.120 1.00 94.56 115 LYS A O 1
ATOM 893 N N . LYS A 1 116 ? -1.874 -10.528 -12.648 1.00 96.50 116 LYS A N 1
ATOM 894 C CA . LYS A 1 116 ? -3.330 -10.376 -12.535 1.00 96.50 116 LYS A CA 1
ATOM 895 C C . LYS A 1 116 ? -3.721 -9.094 -11.804 1.00 96.50 116 LYS A C 1
ATOM 897 O O . LYS A 1 116 ? -4.651 -8.432 -12.247 1.00 96.50 116 LYS A O 1
ATOM 902 N N . CYS A 1 117 ? -2.985 -8.682 -10.770 1.00 96.62 117 CYS A N 1
ATOM 903 C CA . CYS A 1 117 ? -3.190 -7.386 -10.120 1.00 96.62 117 CYS A CA 1
ATOM 904 C C . CYS A 1 117 ? -2.959 -6.222 -11.090 1.00 96.62 117 CYS A C 1
ATOM 906 O O . CYS A 1 117 ? -3.776 -5.309 -11.127 1.00 96.62 117 CYS A O 1
ATOM 908 N N . LEU A 1 118 ? -1.907 -6.265 -11.915 1.00 95.56 118 LEU A N 1
ATOM 909 C CA . LEU A 1 118 ? -1.681 -5.262 -12.964 1.00 95.56 118 LEU A CA 1
ATOM 910 C C . LEU A 1 118 ? -2.796 -5.267 -14.024 1.00 95.56 118 LEU A C 1
ATOM 912 O O . LEU A 1 118 ? -3.252 -4.204 -14.439 1.00 95.56 118 LEU A O 1
ATOM 916 N N . GLY A 1 119 ? -3.287 -6.448 -14.415 1.00 95.38 119 GLY A N 1
ATOM 917 C CA . GLY A 1 119 ? -4.457 -6.585 -15.287 1.00 95.38 119 GLY A CA 1
ATOM 918 C C . GLY A 1 119 ? -5.730 -5.983 -14.682 1.00 95.38 119 GLY A C 1
ATOM 919 O O . GLY A 1 119 ? -6.415 -5.206 -15.341 1.00 95.38 119 GLY A O 1
ATOM 920 N N . GLY A 1 120 ? -6.016 -6.271 -13.411 1.00 96.19 120 GLY A N 1
ATOM 921 C CA . GLY A 1 120 ? -7.152 -5.697 -12.688 1.00 96.19 120 GLY A CA 1
ATOM 922 C C . GLY A 1 120 ? -7.029 -4.184 -12.496 1.00 96.19 120 GLY A C 1
ATOM 923 O O . GLY A 1 120 ? -8.003 -3.461 -12.681 1.00 96.19 120 GLY A O 1
ATOM 924 N N . LEU A 1 121 ? -5.823 -3.679 -12.224 1.00 95.06 121 LEU A N 1
ATOM 925 C CA . LEU A 1 121 ? -5.544 -2.241 -12.205 1.00 95.06 121 LEU A CA 1
ATOM 926 C C . LEU A 1 121 ? -5.840 -1.585 -13.551 1.00 95.06 121 LEU A C 1
ATOM 928 O O . LEU A 1 121 ? -6.410 -0.495 -13.579 1.00 95.06 121 LEU A O 1
ATOM 932 N N . ALA A 1 122 ? -5.479 -2.241 -14.657 1.00 94.62 122 ALA A N 1
ATOM 933 C CA . ALA A 1 122 ? -5.758 -1.733 -15.995 1.00 94.62 122 ALA A CA 1
ATOM 934 C C . ALA A 1 122 ? -7.266 -1.678 -16.265 1.00 94.62 122 ALA A C 1
ATOM 936 O O . ALA A 1 122 ? -7.742 -0.716 -16.857 1.00 94.62 122 ALA A O 1
ATOM 937 N N . MET A 1 123 ? -8.025 -2.657 -15.763 1.00 94.81 123 MET A N 1
ATOM 938 C CA . MET A 1 123 ? -9.488 -2.649 -15.841 1.00 94.81 123 MET A CA 1
ATOM 939 C C . MET A 1 123 ? -10.140 -1.560 -14.992 1.00 94.81 123 MET A C 1
ATOM 941 O O . MET A 1 123 ? -11.236 -1.150 -15.332 1.00 94.81 123 MET A O 1
ATOM 945 N N . LEU A 1 124 ? -9.507 -1.116 -13.904 1.00 93.12 124 LEU A N 1
ATOM 946 C CA . LEU A 1 124 ? -10.043 -0.093 -12.994 1.00 93.12 124 LEU A CA 1
ATOM 947 C C . LEU A 1 124 ? -9.542 1.326 -13.306 1.00 93.12 124 LEU A C 1
ATOM 949 O O . LEU A 1 124 ? -10.010 2.305 -12.723 1.00 93.12 124 LEU A O 1
ATOM 953 N N . THR A 1 125 ? -8.569 1.457 -14.207 1.00 90.56 125 THR A N 1
ATOM 954 C CA . THR A 1 125 ? -7.958 2.738 -14.569 1.00 90.56 125 THR A CA 1
ATOM 955 C C . THR A 1 125 ? -8.523 3.220 -15.893 1.00 90.56 125 THR A C 1
ATOM 957 O O . THR A 1 125 ? -8.071 2.807 -16.956 1.00 90.56 125 THR A O 1
ATOM 960 N N . HIS A 1 126 ? -9.519 4.101 -15.818 1.00 82.62 126 HIS A N 1
ATOM 961 C CA . HIS A 1 126 ? -10.233 4.613 -16.993 1.00 82.62 126 HIS A CA 1
ATOM 962 C C . HIS A 1 126 ? -9.864 6.050 -17.378 1.00 82.62 126 HIS A C 1
ATOM 964 O O . HIS A 1 126 ? -10.179 6.483 -18.484 1.00 82.62 126 HIS A O 1
ATOM 970 N N . ASP A 1 127 ? -9.223 6.794 -16.476 1.00 83.69 127 ASP A N 1
ATOM 971 C CA . ASP A 1 127 ? -8.957 8.216 -16.681 1.00 83.69 127 ASP A CA 1
ATOM 972 C C . ASP A 1 127 ? -7.821 8.422 -17.676 1.00 83.69 127 ASP A C 1
ATOM 974 O O . ASP A 1 127 ? -6.705 7.956 -17.450 1.00 83.69 127 ASP A O 1
ATOM 978 N N . ALA A 1 128 ? -8.077 9.192 -18.732 1.00 84.38 128 ALA A N 1
ATOM 979 C CA . ALA A 1 128 ? -7.016 9.687 -19.596 1.00 84.38 128 ALA A CA 1
ATOM 980 C C . ALA A 1 128 ? -6.051 10.581 -18.789 1.00 84.38 128 ALA A C 1
ATOM 982 O O . ALA A 1 128 ? -6.494 11.322 -17.907 1.00 84.38 128 ALA A O 1
ATOM 983 N N . PRO A 1 129 ? -4.737 10.532 -19.064 1.00 87.25 129 PRO A N 1
ATOM 984 C CA . PRO A 1 129 ? -3.804 11.446 -18.422 1.00 87.25 129 PRO A CA 1
ATOM 985 C C . PRO A 1 129 ? -4.028 12.874 -18.937 1.00 87.25 129 PRO A C 1
ATOM 987 O O . PRO A 1 129 ? -4.400 13.070 -20.095 1.00 87.25 129 PRO A O 1
ATOM 990 N N . GLU A 1 130 ? -3.748 13.879 -18.107 1.00 88.25 130 GLU A N 1
ATOM 991 C CA . GLU A 1 130 ? -3.783 15.288 -18.542 1.00 88.25 130 GLU A CA 1
ATOM 992 C C . GLU A 1 130 ? -2.604 15.635 -19.465 1.00 88.25 130 GLU A C 1
ATOM 994 O O . GLU A 1 130 ? -2.651 16.597 -20.230 1.00 88.25 130 GLU A O 1
ATOM 999 N N . GLY A 1 131 ? -1.543 14.835 -19.411 1.00 87.38 131 GLY A N 1
ATOM 1000 C CA . GLY A 1 131 ? -0.360 14.981 -20.240 1.00 87.38 131 GLY A CA 1
ATOM 1001 C C . GLY A 1 131 ? 0.695 13.937 -19.904 1.00 87.38 131 GLY A C 1
ATOM 1002 O O . GLY A 1 131 ? 0.469 13.035 -19.095 1.00 87.38 131 GLY A O 1
ATOM 1003 N N . TYR A 1 132 ? 1.860 14.083 -20.525 1.00 88.81 132 TYR A N 1
ATOM 1004 C CA . TYR A 1 132 ? 3.026 13.248 -20.264 1.00 88.81 132 TYR A CA 1
ATOM 1005 C C . TYR A 1 132 ? 4.219 14.134 -19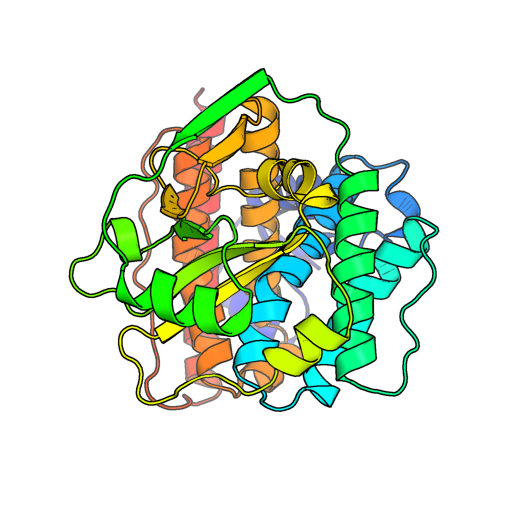.927 1.00 88.81 132 TYR A C 1
ATOM 1007 O O . TYR A 1 132 ? 4.554 15.051 -20.679 1.00 88.81 132 TYR A O 1
ATOM 1015 N N . ALA A 1 133 ? 4.872 13.837 -18.809 1.00 84.19 133 ALA A N 1
ATOM 1016 C CA . ALA A 1 133 ? 6.145 14.430 -18.445 1.00 84.19 133 ALA A CA 1
ATOM 1017 C C . ALA A 1 133 ? 7.266 13.504 -18.921 1.00 84.19 133 ALA A C 1
ATOM 1019 O O . ALA A 1 133 ? 7.366 12.350 -18.497 1.00 84.19 133 ALA A O 1
ATOM 1020 N N . ARG A 1 134 ? 8.117 13.999 -19.821 1.00 85.06 134 ARG A N 1
ATOM 1021 C CA . ARG A 1 134 ? 9.292 13.251 -20.263 1.00 85.06 134 ARG A CA 1
ATOM 1022 C C . ARG A 1 134 ? 10.432 13.474 -19.280 1.00 85.06 134 ARG A C 1
ATOM 1024 O O . ARG A 1 134 ? 10.954 14.580 -19.189 1.00 85.06 134 ARG A O 1
ATOM 1031 N N . ILE A 1 135 ? 10.852 12.410 -18.606 1.00 80.38 135 ILE A N 1
ATOM 1032 C CA . ILE A 1 135 ? 11.961 12.442 -17.653 1.00 80.38 135 ILE A CA 1
ATOM 1033 C C . ILE A 1 135 ? 13.156 11.726 -18.291 1.00 80.38 135 ILE A C 1
ATOM 1035 O O . ILE A 1 135 ? 13.081 10.556 -18.682 1.00 80.38 135 ILE A O 1
ATOM 1039 N N . GLY A 1 136 ? 14.246 12.468 -18.481 1.00 80.19 136 GLY A N 1
ATOM 1040 C CA . GLY A 1 136 ? 15.521 11.951 -18.981 1.00 80.19 136 GLY A CA 1
ATOM 1041 C C . GLY A 1 136 ? 16.465 11.570 -17.845 1.00 80.19 136 GLY A C 1
ATOM 1042 O O . GLY A 1 136 ? 16.228 11.925 -16.694 1.00 80.19 136 GLY A O 1
ATOM 1043 N N . GLU A 1 137 ? 17.544 10.863 -18.174 1.00 84.75 137 GLU A N 1
ATOM 1044 C CA . GLU A 1 137 ? 18.578 10.486 -17.209 1.00 84.75 137 GLU A CA 1
ATOM 1045 C C . GLU A 1 137 ? 19.161 11.720 -16.502 1.00 84.75 137 GLU A C 1
ATOM 1047 O O . GLU A 1 137 ? 19.654 12.648 -17.143 1.00 84.75 137 GLU A O 1
ATOM 1052 N N . THR A 1 138 ? 19.095 11.732 -15.169 1.00 79.56 138 THR A N 1
ATOM 1053 C CA . THR A 1 138 ? 19.485 12.897 -14.353 1.00 79.56 138 THR A CA 1
ATOM 1054 C C . THR A 1 138 ? 20.871 12.763 -13.713 1.00 79.56 138 THR A C 1
ATOM 1056 O O . THR A 1 138 ? 21.293 13.659 -12.981 1.00 79.56 138 THR A O 1
ATOM 1059 N N . GLY A 1 139 ? 21.575 11.653 -13.965 1.00 74.50 139 GLY A N 1
ATOM 1060 C CA . GLY A 1 139 ? 22.834 11.292 -13.303 1.00 74.50 139 GLY A CA 1
ATOM 1061 C C . GLY A 1 139 ? 22.667 10.875 -11.830 1.00 74.50 139 GLY A C 1
ATOM 1062 O O . GLY A 1 139 ? 21.640 11.144 -11.200 1.00 74.50 139 GLY A O 1
ATOM 1063 N N . GLY A 1 140 ? 23.695 10.219 -11.277 1.00 84.25 140 GLY A N 1
ATOM 1064 C CA . GLY A 1 140 ? 23.687 9.640 -9.926 1.00 84.25 140 GLY A CA 1
ATOM 1065 C C . GLY A 1 140 ? 23.104 8.221 -9.867 1.00 84.25 140 GLY A C 1
ATOM 1066 O O . GLY A 1 140 ? 22.595 7.713 -10.861 1.00 84.25 140 GLY A O 1
ATOM 1067 N N . PHE A 1 141 ? 23.183 7.582 -8.692 1.00 90.38 141 PHE A N 1
ATOM 1068 C CA . PHE A 1 141 ? 22.729 6.195 -8.458 1.00 90.38 141 PHE A CA 1
ATOM 1069 C C . PHE A 1 141 ? 23.416 5.148 -9.352 1.00 90.38 141 PHE A C 1
ATOM 1071 O O . PHE A 1 141 ? 22.805 4.161 -9.762 1.00 90.38 141 PHE A O 1
ATOM 1078 N N . ASP A 1 142 ? 24.700 5.363 -9.667 1.00 91.12 142 ASP A N 1
ATOM 1079 C CA . ASP A 1 142 ? 25.469 4.472 -10.543 1.00 91.12 142 ASP A CA 1
ATOM 1080 C C . ASP A 1 142 ? 25.525 3.040 -9.991 1.00 91.12 142 ASP A C 1
ATOM 1082 O O . ASP A 1 142 ? 25.359 2.090 -10.752 1.00 91.12 142 ASP A O 1
ATOM 1086 N N . ALA A 1 143 ? 25.671 2.886 -8.670 1.00 90.19 143 ALA A N 1
ATOM 1087 C CA . ALA A 1 143 ? 25.699 1.582 -8.011 1.00 90.19 143 ALA A CA 1
ATOM 1088 C C . ALA A 1 143 ? 24.367 0.828 -8.167 1.00 90.19 143 ALA A C 1
ATOM 1090 O O . ALA A 1 143 ? 24.360 -0.340 -8.554 1.00 90.19 143 ALA A O 1
ATOM 1091 N N . GLU A 1 144 ? 23.230 1.489 -7.923 1.00 92.38 144 GLU A N 1
ATOM 1092 C CA . GLU A 1 144 ? 21.909 0.895 -8.143 1.00 92.38 144 GLU A CA 1
ATOM 1093 C C . GLU A 1 144 ? 21.671 0.566 -9.614 1.00 92.38 144 GLU A C 1
ATOM 1095 O O . GLU A 1 144 ? 21.139 -0.499 -9.926 1.00 92.38 144 GLU A O 1
ATOM 1100 N N . ARG A 1 145 ? 22.078 1.459 -10.523 1.00 93.81 145 ARG A N 1
ATOM 1101 C CA . ARG A 1 145 ? 21.969 1.235 -11.965 1.00 93.81 145 ARG A CA 1
ATOM 1102 C C . ARG A 1 145 ? 22.757 0.001 -12.389 1.00 93.81 145 ARG A C 1
ATOM 1104 O O . ARG A 1 145 ? 22.209 -0.837 -13.097 1.00 93.81 145 ARG A O 1
ATOM 1111 N N . GLU A 1 146 ? 24.011 -0.121 -11.964 1.00 93.06 146 GLU A N 1
ATOM 1112 C CA . GLU A 1 146 ? 24.868 -1.268 -12.278 1.00 93.06 146 GLU A CA 1
ATOM 1113 C C . GLU A 1 146 ? 24.306 -2.575 -11.706 1.00 93.06 146 GLU A C 1
ATOM 1115 O O . GLU A 1 146 ? 24.213 -3.567 -12.432 1.00 93.06 146 GLU A O 1
ATOM 1120 N N . GLU A 1 147 ? 23.862 -2.571 -10.443 1.00 91.62 147 GLU A N 1
ATOM 1121 C CA . GLU A 1 147 ? 23.251 -3.737 -9.789 1.00 91.62 147 GLU A CA 1
ATOM 1122 C C . GLU A 1 147 ? 21.986 -4.200 -10.534 1.00 91.62 147 GLU A C 1
ATOM 1124 O O . GLU A 1 147 ? 21.824 -5.385 -10.841 1.00 91.62 147 GLU A O 1
ATOM 1129 N N . LEU A 1 148 ? 21.097 -3.267 -10.881 1.00 92.88 148 LEU A N 1
ATOM 1130 C CA . LEU A 1 148 ? 19.852 -3.564 -11.588 1.00 92.88 148 LEU A CA 1
ATOM 1131 C C . LEU A 1 148 ? 20.103 -3.971 -13.048 1.00 92.88 148 LEU A C 1
ATOM 1133 O O . LEU A 1 148 ? 19.490 -4.924 -13.535 1.00 92.88 148 LEU A O 1
ATOM 1137 N N . HIS A 1 149 ? 21.038 -3.329 -13.753 1.00 93.94 149 HIS A N 1
ATOM 1138 C CA . HIS A 1 149 ? 21.403 -3.723 -15.119 1.00 93.94 149 HIS A CA 1
ATOM 1139 C C . HIS A 1 149 ? 22.067 -5.097 -15.176 1.00 93.94 149 HIS A C 1
ATOM 1141 O O . HIS A 1 149 ? 21.857 -5.825 -16.146 1.00 93.94 149 HIS A O 1
ATOM 1147 N N . ALA A 1 150 ? 22.805 -5.503 -14.143 1.00 91.50 150 ALA A N 1
ATOM 1148 C CA . ALA A 1 150 ? 23.325 -6.864 -14.050 1.00 91.50 150 ALA A CA 1
ATOM 1149 C C . ALA A 1 150 ? 22.201 -7.915 -13.947 1.00 91.50 150 ALA A C 1
ATOM 1151 O O . ALA A 1 150 ? 22.361 -9.036 -14.432 1.00 91.50 150 ALA A O 1
ATOM 1152 N N . MET A 1 151 ? 21.054 -7.565 -13.349 1.00 90.38 151 MET A N 1
ATOM 1153 C CA . MET A 1 151 ? 19.901 -8.465 -13.220 1.00 90.38 151 MET A CA 1
ATOM 1154 C C . MET A 1 151 ? 18.988 -8.477 -14.451 1.00 90.38 151 MET A C 1
ATOM 1156 O O . MET A 1 151 ? 18.508 -9.545 -14.840 1.00 90.38 151 MET A O 1
ATOM 1160 N N . PHE A 1 152 ? 18.742 -7.316 -15.062 1.00 92.38 152 PHE A N 1
ATOM 1161 C CA . PHE A 1 152 ? 17.703 -7.156 -16.090 1.00 92.38 152 PHE A CA 1
ATOM 1162 C C . PHE A 1 152 ? 18.217 -6.714 -17.462 1.00 92.38 152 PHE A C 1
ATOM 1164 O O . PHE A 1 152 ? 17.437 -6.621 -18.408 1.00 92.38 152 PHE A O 1
ATOM 1171 N N . GLY A 1 153 ? 19.516 -6.453 -17.594 1.00 92.06 153 GLY A N 1
ATOM 1172 C CA . GLY A 1 153 ? 20.084 -5.795 -18.764 1.00 92.06 153 GLY A CA 1
ATOM 1173 C C . GLY A 1 153 ? 19.806 -4.290 -18.777 1.00 92.06 153 GLY A C 1
ATOM 1174 O O . GLY A 1 153 ? 19.378 -3.702 -17.787 1.00 92.06 153 GLY A O 1
ATOM 1175 N N . LYS A 1 154 ? 20.068 -3.648 -19.919 1.00 92.38 154 LYS A N 1
ATOM 1176 C CA . LYS A 1 154 ? 19.859 -2.203 -20.089 1.00 92.38 154 LYS A CA 1
ATOM 1177 C C . LYS A 1 154 ? 18.367 -1.895 -20.201 1.00 92.38 154 LYS A C 1
ATOM 1179 O O . LYS A 1 154 ? 17.786 -2.033 -21.275 1.00 92.38 154 LYS A O 1
ATOM 1184 N N . VAL A 1 155 ? 17.775 -1.471 -19.092 1.00 92.88 155 VAL A N 1
ATOM 1185 C CA . VAL A 1 155 ? 16.353 -1.121 -18.974 1.00 92.88 155 VAL A CA 1
ATOM 1186 C C . VAL A 1 155 ? 16.184 0.235 -18.283 1.00 92.88 155 VAL A C 1
ATOM 1188 O O . VAL A 1 155 ? 17.098 0.651 -17.559 1.00 92.88 155 VAL A O 1
ATOM 1191 N N . PRO A 1 156 ? 15.049 0.934 -18.489 1.00 93.44 156 PRO A N 1
ATOM 1192 C CA . PRO A 1 156 ? 14.759 2.153 -17.753 1.00 93.44 156 PRO A CA 1
ATOM 1193 C C . PRO A 1 156 ? 14.634 1.892 -16.250 1.00 93.44 156 PRO A C 1
ATOM 1195 O O . PRO A 1 156 ? 13.962 0.946 -15.826 1.00 93.44 156 PRO A O 1
ATOM 1198 N N . ILE A 1 157 ? 15.282 2.747 -15.456 1.00 94.19 157 ILE A N 1
ATOM 1199 C CA . ILE A 1 157 ? 15.285 2.668 -13.992 1.00 94.19 157 ILE A CA 1
ATOM 1200 C C . ILE A 1 157 ? 14.921 4.031 -13.420 1.00 94.19 157 ILE A C 1
ATOM 1202 O O . ILE A 1 157 ? 15.575 5.034 -13.721 1.00 94.19 157 ILE A O 1
ATOM 1206 N N . VAL A 1 158 ? 13.915 4.041 -12.551 1.00 91.62 158 VAL A N 1
ATOM 1207 C CA . VAL A 1 158 ? 13.500 5.209 -11.771 1.00 91.62 158 VAL A CA 1
ATOM 1208 C C . VAL A 1 158 ? 13.898 5.000 -10.322 1.00 91.62 158 VAL A C 1
ATOM 1210 O O . VAL A 1 158 ? 13.687 3.923 -9.776 1.00 91.62 158 VAL A O 1
ATOM 1213 N N . VAL A 1 159 ? 14.449 6.030 -9.695 1.00 90.44 159 VAL A N 1
ATOM 1214 C CA . VAL A 1 159 ? 14.723 6.098 -8.260 1.00 90.44 159 VAL A CA 1
ATOM 1215 C C . VAL A 1 159 ? 13.773 7.117 -7.651 1.00 90.44 159 VAL A C 1
ATOM 1217 O O . VAL A 1 159 ? 13.631 8.220 -8.181 1.00 90.44 159 VAL A O 1
ATOM 1220 N N . TYR A 1 160 ? 13.122 6.766 -6.549 1.00 87.56 160 TYR A N 1
ATOM 1221 C CA . TYR A 1 160 ? 12.149 7.630 -5.883 1.00 8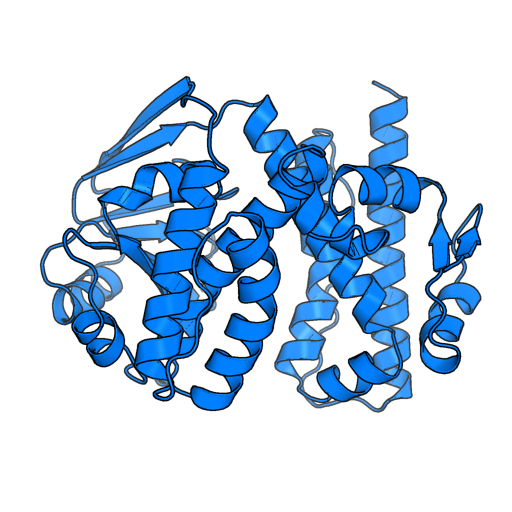7.56 160 TYR A CA 1
ATOM 1222 C C . TYR A 1 160 ? 12.238 7.511 -4.357 1.00 87.56 160 TYR A C 1
ATOM 1224 O O . TYR A 1 160 ? 13.135 6.868 -3.803 1.00 87.56 160 TYR A O 1
ATOM 1232 N N . GLY A 1 161 ? 11.353 8.220 -3.659 1.00 82.69 161 GLY A N 1
ATOM 1233 C CA . GLY A 1 161 ? 11.246 8.146 -2.209 1.00 82.69 161 GLY A CA 1
ATOM 1234 C C . GLY A 1 161 ? 12.401 8.826 -1.470 1.00 82.69 161 GLY A C 1
ATOM 1235 O O . GLY A 1 161 ? 12.926 9.876 -1.856 1.00 82.69 161 GLY A O 1
ATOM 1236 N N . SER A 1 162 ? 12.776 8.262 -0.320 1.00 82.81 162 SER A N 1
ATOM 1237 C CA . SER A 1 162 ? 13.619 8.982 0.641 1.00 82.81 162 SER A CA 1
ATOM 1238 C C . SER A 1 162 ? 15.083 9.134 0.216 1.00 82.81 162 SER A C 1
ATOM 1240 O O . SER A 1 162 ? 15.763 10.036 0.710 1.00 82.81 162 SER A O 1
ATOM 1242 N N . ALA A 1 163 ? 15.546 8.322 -0.737 1.00 87.06 163 ALA A N 1
ATOM 1243 C CA . ALA A 1 163 ? 16.890 8.412 -1.303 1.00 87.06 163 ALA A CA 1
ATOM 1244 C C . ALA A 1 163 ? 17.141 9.718 -2.071 1.00 87.06 163 ALA A C 1
ATOM 1246 O O . ALA A 1 163 ? 18.283 10.148 -2.190 1.00 87.06 163 ALA A O 1
ATOM 1247 N N . LEU A 1 164 ? 16.085 10.391 -2.538 1.00 85.31 164 LEU A N 1
ATOM 1248 C CA . LEU A 1 164 ? 16.214 11.676 -3.226 1.00 85.31 164 LEU A CA 1
ATOM 1249 C C . LEU A 1 164 ? 16.386 12.864 -2.275 1.00 85.31 164 LEU A C 1
ATOM 1251 O O . LEU A 1 164 ? 16.840 13.927 -2.690 1.00 85.31 164 LEU A O 1
ATOM 1255 N N . THR A 1 165 ? 15.981 12.709 -1.014 1.00 82.25 165 THR A N 1
ATOM 1256 C CA . THR A 1 165 ? 15.836 13.826 -0.064 1.00 82.25 165 THR A CA 1
ATOM 1257 C C . THR A 1 165 ? 16.714 13.696 1.174 1.00 82.25 165 THR A C 1
ATOM 1259 O O . THR A 1 165 ? 16.907 14.677 1.891 1.00 82.25 165 THR A O 1
ATOM 1262 N N . LYS A 1 166 ? 17.256 12.508 1.455 1.00 83.94 166 LYS A N 1
ATOM 1263 C CA . LYS A 1 166 ? 18.067 12.241 2.647 1.00 83.94 166 LYS A CA 1
ATOM 1264 C C . LYS A 1 166 ? 19.501 11.917 2.267 1.00 83.94 166 LYS A C 1
ATOM 1266 O O . LYS A 1 166 ? 19.735 11.099 1.391 1.00 83.94 166 LYS A O 1
ATOM 1271 N N . ALA A 1 167 ? 20.449 12.472 3.021 1.00 84.25 167 ALA A N 1
ATOM 1272 C CA . ALA A 1 167 ? 21.867 12.141 2.878 1.00 84.25 167 ALA A CA 1
ATOM 1273 C C . ALA A 1 167 ? 22.171 10.667 3.212 1.00 84.25 167 ALA A C 1
ATOM 1275 O O . ALA A 1 167 ? 23.022 10.060 2.578 1.00 84.25 167 ALA A O 1
ATOM 1276 N N . ASN A 1 168 ? 21.452 10.092 4.186 1.00 85.06 168 ASN A N 1
ATOM 1277 C CA . ASN A 1 168 ? 21.607 8.703 4.631 1.00 85.06 168 ASN A CA 1
ATOM 1278 C C . ASN A 1 168 ? 20.239 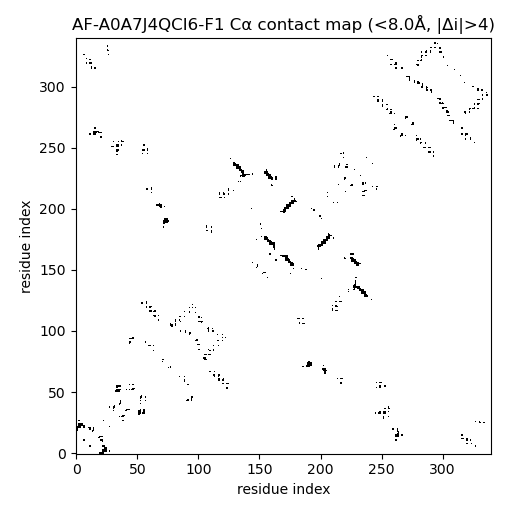7.999 4.626 1.00 85.06 168 ASN A C 1
ATOM 1280 O O . ASN A 1 168 ? 19.593 7.898 5.678 1.00 85.06 168 ASN A O 1
ATOM 1284 N N . PRO A 1 169 ? 19.729 7.587 3.454 1.00 87.50 169 PRO A N 1
ATOM 1285 C CA . PRO A 1 169 ? 18.462 6.875 3.378 1.00 87.50 169 PRO A CA 1
ATOM 1286 C C . PRO A 1 169 ? 18.592 5.467 3.982 1.00 87.50 169 PRO A C 1
ATOM 1288 O O . PRO A 1 169 ? 19.679 4.898 4.053 1.00 87.50 169 PRO A O 1
ATOM 1291 N N . ALA A 1 170 ? 17.481 4.901 4.460 1.00 85.06 170 ALA A N 1
ATOM 1292 C CA . ALA A 1 170 ? 17.477 3.525 4.974 1.00 85.06 170 ALA A CA 1
ATOM 1293 C C . ALA A 1 170 ? 17.548 2.503 3.824 1.00 85.06 170 ALA A C 1
ATOM 1295 O O . ALA A 1 170 ? 18.184 1.450 3.936 1.00 85.06 170 ALA A O 1
ATOM 1296 N N . ASP A 1 171 ? 16.899 2.852 2.723 1.00 88.69 171 ASP A N 1
ATOM 1297 C CA . ASP A 1 171 ? 16.756 2.109 1.488 1.00 88.69 171 ASP A CA 1
ATOM 1298 C C . ASP A 1 171 ? 16.698 3.055 0.283 1.00 88.69 171 ASP A C 1
ATOM 1300 O O . ASP A 1 171 ? 16.433 4.252 0.412 1.00 88.69 171 ASP A O 1
ATOM 1304 N N . VAL A 1 172 ? 16.990 2.503 -0.891 1.00 91.00 172 VAL A N 1
ATOM 1305 C CA . VAL A 1 172 ? 16.829 3.164 -2.184 1.00 91.00 172 VAL A CA 1
ATOM 1306 C C . VAL A 1 172 ? 15.684 2.479 -2.905 1.00 91.00 172 VAL A C 1
ATOM 1308 O O . VAL A 1 172 ? 15.812 1.320 -3.302 1.00 91.00 172 VAL A O 1
ATOM 1311 N N . ASP A 1 173 ? 14.562 3.187 -3.018 1.00 90.94 173 ASP A N 1
ATOM 1312 C CA . ASP A 1 173 ? 13.376 2.726 -3.729 1.00 90.94 173 ASP A CA 1
ATOM 1313 C C . ASP A 1 173 ? 13.569 2.910 -5.231 1.00 90.94 173 ASP A C 1
ATOM 1315 O O . ASP A 1 173 ? 13.865 4.005 -5.717 1.00 90.94 173 ASP A O 1
ATOM 1319 N N . THR A 1 174 ? 13.429 1.810 -5.962 1.00 92.62 174 THR A N 1
ATOM 1320 C CA . THR A 1 174 ? 13.661 1.744 -7.400 1.00 92.62 174 THR A CA 1
ATOM 1321 C C . THR A 1 174 ? 12.485 1.108 -8.118 1.00 92.62 174 THR A C 1
ATOM 1323 O O . THR A 1 174 ? 11.852 0.177 -7.621 1.00 92.62 174 THR A O 1
ATOM 1326 N N . MET A 1 175 ? 12.214 1.593 -9.323 1.00 93.44 175 MET A N 1
ATOM 1327 C CA . MET A 1 175 ? 11.289 0.990 -10.267 1.00 93.44 175 MET A CA 1
ATOM 1328 C C . MET A 1 175 ? 12.047 0.608 -11.527 1.00 93.44 175 MET A C 1
ATOM 1330 O O . MET A 1 175 ? 12.721 1.437 -12.137 1.00 93.44 175 MET A O 1
ATOM 1334 N N . VAL A 1 176 ? 11.903 -0.649 -11.923 1.00 94.25 176 VAL A N 1
ATOM 1335 C CA . VAL A 1 176 ? 12.506 -1.215 -13.124 1.00 94.25 176 VAL A CA 1
ATOM 1336 C C . VAL A 1 176 ? 11.410 -1.447 -14.150 1.00 94.25 176 VAL A C 1
ATOM 1338 O O . VAL A 1 176 ? 10.486 -2.225 -13.901 1.00 94.25 176 VAL A O 1
ATOM 1341 N N . ILE A 1 177 ? 11.521 -0.794 -15.307 1.00 94.44 177 ILE A N 1
ATOM 1342 C CA . ILE A 1 177 ? 10.534 -0.920 -16.382 1.00 94.44 177 ILE A CA 1
ATOM 1343 C C . ILE A 1 177 ? 11.007 -1.982 -17.373 1.00 94.44 177 ILE A C 1
ATOM 1345 O O . ILE A 1 177 ? 11.991 -1.781 -18.084 1.00 94.44 177 ILE A O 1
ATOM 1349 N N . LEU A 1 178 ? 10.324 -3.127 -17.423 1.00 93.12 178 LEU A N 1
ATOM 1350 C CA . LEU A 1 178 ? 10.751 -4.269 -18.235 1.00 93.12 178 LEU A CA 1
ATOM 1351 C C . LEU A 1 178 ? 9.923 -4.416 -19.516 1.00 93.12 178 LEU A C 1
ATOM 1353 O O . LEU A 1 178 ? 8.699 -4.447 -19.434 1.00 93.12 178 LEU A O 1
ATOM 1357 N N . PRO A 1 179 ? 10.551 -4.612 -20.691 1.00 90.06 179 PRO A N 1
ATOM 1358 C CA . PRO A 1 179 ? 9.822 -4.864 -21.937 1.00 90.06 179 PRO A CA 1
ATOM 1359 C C . PRO A 1 179 ? 9.176 -6.257 -21.988 1.00 90.06 179 PRO A C 1
ATOM 1361 O O . PRO A 1 179 ? 8.243 -6.474 -22.752 1.00 90.06 179 PRO A O 1
ATOM 1364 N N . ALA A 1 180 ? 9.683 -7.214 -21.205 1.00 85.31 180 ALA A N 1
ATOM 1365 C CA . ALA A 1 180 ? 9.123 -8.553 -21.092 1.00 85.31 180 ALA A CA 1
ATOM 1366 C C . ALA A 1 180 ? 9.102 -8.984 -19.624 1.00 85.31 180 ALA A C 1
ATOM 1368 O O . ALA A 1 180 ? 10.138 -8.997 -18.955 1.00 85.31 180 ALA A O 1
ATOM 1369 N N . PHE A 1 181 ? 7.921 -9.368 -19.138 1.00 87.56 181 PHE A N 1
ATOM 1370 C CA . PHE A 1 181 ? 7.710 -9.784 -17.758 1.00 87.56 181 PHE A CA 1
ATOM 1371 C C . PHE A 1 181 ? 7.166 -11.213 -17.669 1.00 87.56 181 PHE A C 1
ATOM 1373 O O . PHE A 1 181 ? 5.993 -11.492 -17.937 1.00 87.56 181 PHE A O 1
ATOM 1380 N N . ASN A 1 182 ? 8.038 -12.140 -17.279 1.00 89.88 182 ASN A N 1
ATOM 1381 C CA . ASN A 1 182 ? 7.733 -13.565 -17.196 1.00 89.88 182 ASN A CA 1
ATOM 1382 C C . ASN A 1 182 ? 8.189 -14.171 -15.859 1.00 89.88 182 ASN A C 1
ATOM 1384 O O . ASN A 1 182 ? 8.884 -13.537 -15.065 1.00 89.88 182 ASN A O 1
ATOM 1388 N N . GLU A 1 183 ? 7.801 -15.421 -15.612 1.00 90.69 183 GLU A N 1
ATOM 1389 C CA . GLU A 1 183 ? 8.151 -16.118 -14.373 1.00 90.69 183 GLU A CA 1
ATOM 1390 C C . GLU A 1 183 ? 9.675 -16.285 -14.197 1.00 90.69 183 GLU A C 1
ATOM 1392 O O . GLU A 1 183 ? 10.180 -16.267 -13.075 1.00 90.69 183 GLU A O 1
ATOM 1397 N N . GLU A 1 184 ? 10.437 -16.398 -15.293 1.00 89.81 184 GLU A N 1
ATOM 1398 C CA . GLU A 1 184 ? 11.901 -16.504 -15.247 1.00 89.81 184 GLU A CA 1
ATOM 1399 C C . GLU A 1 184 ? 12.534 -15.248 -14.630 1.00 89.81 184 GLU A C 1
ATOM 1401 O O . GLU A 1 184 ? 13.444 -15.358 -13.808 1.00 89.81 184 GLU A O 1
ATOM 1406 N N . VAL A 1 185 ? 12.015 -14.060 -14.956 1.00 85.69 185 VAL A N 1
ATOM 1407 C CA . VAL A 1 185 ? 12.421 -12.793 -14.325 1.00 85.69 185 VAL A CA 1
ATOM 1408 C C . VAL A 1 185 ? 12.167 -12.832 -12.814 1.00 85.69 185 VAL A C 1
ATOM 1410 O O . VAL A 1 185 ? 13.045 -12.469 -12.033 1.00 85.69 185 VAL A O 1
ATOM 1413 N N . TYR A 1 186 ? 11.009 -13.334 -12.380 1.00 86.81 186 TYR A N 1
ATOM 1414 C CA . TYR A 1 186 ? 10.678 -13.460 -10.954 1.00 86.81 186 TYR A CA 1
ATOM 1415 C C . TYR A 1 186 ? 11.584 -14.451 -10.218 1.00 86.81 186 TYR A C 1
ATOM 1417 O O . TYR A 1 186 ? 12.045 -14.179 -9.107 1.00 86.81 186 TYR A O 1
ATOM 1425 N N . ARG A 1 187 ? 11.920 -15.577 -10.854 1.00 88.56 187 ARG A N 1
ATOM 1426 C CA . ARG A 1 187 ? 12.903 -16.524 -10.311 1.00 88.56 187 ARG A CA 1
ATOM 1427 C C . ARG A 1 187 ? 14.295 -15.903 -10.199 1.00 88.56 187 ARG A C 1
ATOM 1429 O O . ARG A 1 187 ? 14.997 -16.202 -9.238 1.00 88.56 187 ARG A O 1
ATOM 1436 N N . LYS A 1 188 ? 14.694 -15.031 -11.136 1.00 85.19 188 LYS A N 1
ATOM 1437 C CA . LYS A 1 188 ? 16.013 -14.371 -11.119 1.00 85.19 188 LYS A CA 1
ATOM 1438 C C . LYS A 1 188 ? 16.210 -13.475 -9.904 1.00 85.19 188 LYS A C 1
ATOM 1440 O O . LYS A 1 188 ? 17.325 -13.444 -9.399 1.00 85.19 188 LYS A O 1
ATOM 1445 N N . ILE A 1 189 ? 15.171 -12.787 -9.435 1.00 87.31 189 ILE A N 1
ATOM 1446 C CA . ILE A 1 189 ? 15.272 -11.852 -8.300 1.00 87.31 189 ILE A CA 1
ATOM 1447 C C . ILE A 1 189 ? 15.037 -12.515 -6.943 1.00 87.31 189 ILE A C 1
ATOM 1449 O O . ILE A 1 189 ? 15.432 -11.979 -5.911 1.00 87.31 189 ILE A O 1
ATOM 1453 N N . CYS A 1 190 ? 14.385 -13.674 -6.932 1.00 87.75 190 CYS A N 1
ATOM 1454 C CA . CYS A 1 190 ? 13.966 -14.360 -5.722 1.00 87.75 190 CYS A CA 1
ATOM 1455 C C . CYS A 1 190 ? 15.154 -14.669 -4.796 1.00 87.75 190 CYS A C 1
ATOM 1457 O O . CYS A 1 190 ? 16.031 -15.459 -5.140 1.00 87.75 190 CYS A 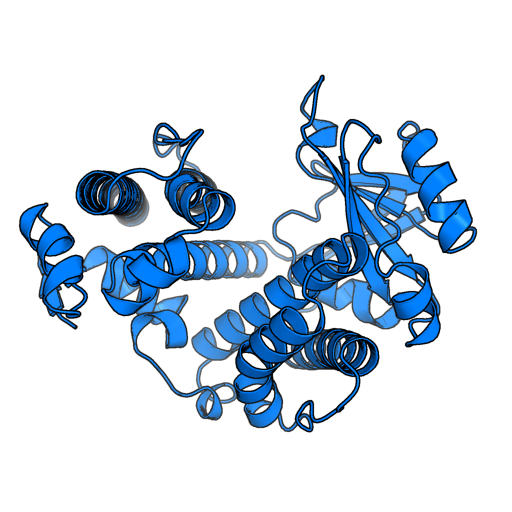O 1
ATOM 1459 N N . GLY A 1 191 ? 15.160 -14.067 -3.603 1.00 82.12 191 GLY A N 1
ATOM 1460 C CA . GLY A 1 191 ? 16.214 -14.269 -2.603 1.00 82.12 191 GLY A CA 1
ATOM 1461 C C . GLY A 1 191 ? 17.589 -13.717 -2.988 1.00 82.12 191 GLY A C 1
ATOM 1462 O O . GLY A 1 191 ? 18.577 -14.116 -2.378 1.00 82.12 191 GLY A O 1
ATOM 1463 N N . ARG A 1 192 ? 17.674 -12.814 -3.976 1.00 84.19 192 ARG A N 1
ATOM 1464 C CA . ARG A 1 192 ? 18.938 -12.177 -4.385 1.00 84.19 192 ARG A CA 1
ATOM 1465 C C . ARG A 1 192 ? 19.361 -10.980 -3.540 1.00 84.19 192 ARG A C 1
ATOM 1467 O O . ARG A 1 192 ? 20.422 -10.428 -3.802 1.00 84.19 192 ARG A O 1
ATOM 1474 N N . CYS A 1 193 ? 18.571 -10.600 -2.538 1.00 81.69 193 CYS A N 1
ATOM 1475 C CA . CYS A 1 193 ? 18.908 -9.510 -1.631 1.00 81.69 193 CYS A CA 1
ATOM 1476 C C . CYS A 1 193 ? 20.301 -9.684 -1.012 1.00 81.69 193 CYS A C 1
ATOM 1478 O O . CYS A 1 193 ? 20.515 -10.581 -0.196 1.00 81.69 193 CYS A O 1
ATOM 1480 N N . ASP A 1 194 ? 21.213 -8.761 -1.319 1.00 81.00 194 ASP A N 1
ATOM 1481 C CA . ASP A 1 194 ? 22.448 -8.611 -0.557 1.00 81.00 194 ASP A CA 1
ATOM 1482 C C . ASP A 1 194 ? 22.130 -7.969 0.803 1.00 81.00 194 ASP A C 1
ATOM 1484 O O . ASP A 1 194 ? 21.792 -6.788 0.908 1.00 81.00 194 ASP A O 1
ATOM 1488 N N . THR A 1 195 ? 22.215 -8.755 1.877 1.00 77.31 195 THR A N 1
ATOM 1489 C CA . THR A 1 195 ? 21.950 -8.280 3.242 1.00 77.31 195 THR A CA 1
ATOM 1490 C C . THR A 1 195 ? 23.014 -7.309 3.764 1.00 77.31 195 THR A C 1
ATOM 1492 O O . THR A 1 195 ? 22.743 -6.560 4.713 1.00 77.31 195 THR A O 1
ATOM 1495 N N . ASN A 1 196 ? 24.206 -7.308 3.157 1.00 84.94 196 ASN A N 1
ATOM 1496 C CA . ASN A 1 196 ? 25.323 -6.437 3.518 1.00 84.94 196 ASN A CA 1
ATOM 1497 C C . ASN A 1 196 ? 25.271 -5.088 2.794 1.00 84.94 196 ASN A C 1
ATOM 1499 O O . ASN A 1 196 ? 25.881 -4.127 3.264 1.00 84.94 196 ASN A O 1
ATOM 1503 N N . ARG A 1 197 ? 24.504 -4.985 1.703 1.00 84.31 197 ARG A N 1
ATOM 1504 C CA . ARG A 1 197 ? 24.308 -3.739 0.961 1.00 84.31 197 ARG A CA 1
ATOM 1505 C C . ARG A 1 197 ? 23.636 -2.673 1.844 1.00 84.31 197 ARG A C 1
ATOM 1507 O O . ARG A 1 197 ? 22.595 -2.920 2.468 1.00 84.31 197 ARG A O 1
ATOM 1514 N N . LYS A 1 198 ? 24.258 -1.487 1.930 1.00 87.81 198 LYS A N 1
ATOM 1515 C CA . LYS A 1 198 ? 23.782 -0.297 2.667 1.00 87.81 198 LYS A CA 1
ATOM 1516 C C . LYS A 1 198 ? 23.929 0.962 1.798 1.00 87.81 198 LYS A C 1
ATOM 1518 O O . LYS A 1 198 ? 25.037 1.183 1.315 1.00 87.81 198 LYS A O 1
ATOM 1523 N N . PRO A 1 199 ? 22.885 1.806 1.647 1.00 88.00 199 PRO A N 1
ATOM 1524 C CA . PRO A 1 199 ? 21.470 1.595 2.033 1.00 88.00 199 PRO A CA 1
ATOM 1525 C C . PRO A 1 199 ? 20.887 0.320 1.401 1.00 88.00 199 PRO A C 1
ATOM 1527 O O . PRO A 1 199 ? 21.519 -0.213 0.510 1.00 88.00 199 PRO A O 1
ATOM 1530 N N . LEU A 1 200 ? 19.749 -0.223 1.851 1.00 88.94 200 LEU A N 1
ATOM 1531 C CA . LEU A 1 200 ? 19.158 -1.432 1.231 1.00 88.94 200 LEU A CA 1
ATOM 1532 C C . LEU A 1 200 ? 18.555 -1.132 -0.157 1.00 88.94 200 LEU A C 1
ATOM 1534 O O . LEU A 1 200 ? 18.087 -0.022 -0.375 1.00 88.94 200 LEU A O 1
ATOM 1538 N N . LEU A 1 201 ? 18.489 -2.112 -1.070 1.00 89.88 201 LEU A N 1
ATOM 1539 C CA . LEU A 1 201 ? 17.685 -1.961 -2.292 1.00 89.88 201 LEU A CA 1
ATOM 1540 C C . LEU A 1 201 ? 16.224 -2.277 -1.994 1.00 89.88 201 LEU A C 1
ATOM 1542 O O . LEU A 1 201 ? 15.906 -3.314 -1.400 1.00 89.88 201 LEU A O 1
ATOM 1546 N N . SER A 1 202 ? 15.342 -1.421 -2.477 1.00 89.50 202 SER A N 1
ATOM 1547 C CA . SER A 1 202 ? 13.919 -1.680 -2.617 1.00 89.50 202 SER A CA 1
ATOM 1548 C C . SER A 1 202 ? 13.606 -1.584 -4.105 1.00 89.50 202 SER A C 1
ATOM 1550 O O . SER A 1 202 ? 14.016 -0.635 -4.767 1.00 89.50 202 SER A O 1
ATOM 1552 N N . MET A 1 203 ? 12.971 -2.606 -4.669 1.00 90.69 203 MET A N 1
ATOM 1553 C CA . MET A 1 203 ? 12.735 -2.688 -6.107 1.00 90.69 203 MET A CA 1
ATOM 1554 C C . MET A 1 203 ? 11.297 -3.081 -6.383 1.00 90.69 203 MET A C 1
ATOM 1556 O O . MET A 1 203 ? 10.787 -4.030 -5.787 1.00 90.69 203 MET A O 1
ATOM 1560 N N . VAL A 1 204 ? 10.703 -2.385 -7.346 1.00 92.38 204 VAL A N 1
ATOM 1561 C CA . VAL A 1 204 ? 9.421 -2.696 -7.965 1.00 92.38 204 VAL A CA 1
ATOM 1562 C C . VAL A 1 204 ? 9.648 -2.949 -9.449 1.00 92.38 204 VAL A C 1
ATOM 1564 O O . VAL A 1 204 ? 10.290 -2.160 -10.137 1.00 92.38 204 VAL A O 1
ATOM 1567 N N . ILE A 1 205 ? 9.114 -4.051 -9.959 1.00 93.44 205 ILE A N 1
ATOM 1568 C CA . ILE A 1 205 ? 9.161 -4.391 -11.378 1.00 93.44 205 ILE A CA 1
ATOM 1569 C C . ILE A 1 205 ? 7.835 -3.987 -12.008 1.00 93.44 205 ILE A C 1
ATOM 1571 O O . ILE A 1 205 ? 6.764 -4.393 -11.549 1.00 93.44 205 ILE A O 1
ATOM 1575 N N . VAL A 1 206 ? 7.902 -3.205 -13.078 1.00 94.00 206 VAL A N 1
ATOM 1576 C CA . VAL A 1 206 ? 6.729 -2.762 -13.828 1.00 94.00 206 VAL A CA 1
ATOM 1577 C C . VAL A 1 206 ? 6.912 -3.163 -15.290 1.00 94.00 206 VAL A C 1
ATOM 1579 O O . VAL A 1 206 ? 7.833 -2.680 -15.945 1.00 94.00 206 VAL A O 1
ATOM 1582 N N . PRO A 1 207 ? 6.082 -4.066 -15.831 1.00 94.50 207 PRO A N 1
ATOM 1583 C CA . PRO A 1 207 ? 6.108 -4.353 -17.258 1.00 94.50 207 PRO A CA 1
ATOM 1584 C C . PRO A 1 207 ? 5.733 -3.092 -18.042 1.00 94.50 207 PRO A C 1
ATOM 1586 O O . PRO A 1 207 ? 4.840 -2.350 -17.625 1.00 94.50 207 PRO A O 1
ATOM 1589 N N . ALA A 1 208 ? 6.410 -2.840 -19.159 1.00 92.81 208 ALA A N 1
ATOM 1590 C CA . ALA A 1 208 ? 6.252 -1.617 -19.941 1.00 92.81 208 ALA A CA 1
ATOM 1591 C C . ALA A 1 208 ? 4.793 -1.390 -20.373 1.00 92.81 208 ALA A C 1
ATOM 1593 O O . ALA A 1 208 ? 4.304 -0.264 -20.320 1.00 92.81 208 ALA A O 1
ATOM 1594 N N . GLU A 1 209 ? 4.070 -2.460 -20.709 1.00 93.00 209 GLU A N 1
ATOM 1595 C CA . GLU A 1 209 ? 2.656 -2.415 -21.087 1.00 93.00 209 GLU A CA 1
ATOM 1596 C C . GLU A 1 209 ? 1.720 -1.974 -19.947 1.00 93.00 209 GLU A C 1
ATOM 1598 O O . GLU A 1 209 ? 0.631 -1.468 -20.208 1.00 93.00 209 GLU A O 1
ATOM 1603 N N . TYR A 1 210 ? 2.146 -2.113 -18.687 1.00 94.12 210 TYR A N 1
ATOM 1604 C CA . TYR A 1 210 ? 1.390 -1.680 -17.509 1.00 94.12 210 TYR A CA 1
ATOM 1605 C C . TYR A 1 210 ? 1.936 -0.397 -16.880 1.00 94.12 210 TYR A C 1
ATOM 1607 O O . TYR A 1 210 ? 1.351 0.090 -15.912 1.00 94.12 210 TYR A O 1
ATOM 1615 N N . PHE A 1 211 ? 3.022 0.175 -17.409 1.00 91.88 211 PHE A N 1
ATOM 1616 C CA . PHE A 1 211 ? 3.661 1.354 -16.823 1.00 91.88 211 PHE A CA 1
ATOM 1617 C C . PHE A 1 211 ? 2.704 2.539 -16.701 1.00 91.88 211 PHE A C 1
ATOM 1619 O O . PHE A 1 211 ? 2.627 3.160 -15.644 1.00 91.88 211 PHE A O 1
ATOM 1626 N N . TYR A 1 212 ? 1.915 2.794 -17.747 1.00 91.38 212 TYR A N 1
ATOM 1627 C CA . TYR A 1 212 ? 0.907 3.851 -17.742 1.00 91.38 212 TYR A CA 1
ATOM 1628 C C . TYR A 1 212 ? -0.077 3.703 -16.571 1.00 91.38 212 TYR A C 1
ATOM 1630 O O . TYR A 1 212 ? -0.252 4.618 -15.769 1.00 91.38 212 TYR A O 1
ATOM 1638 N N . VAL A 1 213 ? -0.683 2.521 -16.443 1.00 91.75 213 VAL A N 1
ATOM 1639 C CA . VAL A 1 213 ? -1.661 2.219 -15.393 1.00 91.75 213 VAL A CA 1
ATOM 1640 C C . VAL A 1 213 ? -1.014 2.308 -14.017 1.00 91.75 213 VAL A C 1
ATOM 1642 O O . VAL A 1 213 ? -1.607 2.848 -13.088 1.00 91.75 213 VAL A O 1
ATOM 1645 N N . PHE A 1 214 ? 0.203 1.786 -13.883 1.00 92.06 214 PHE A N 1
ATOM 1646 C CA . PHE A 1 214 ? 0.944 1.821 -12.634 1.00 92.06 214 PHE A CA 1
ATOM 1647 C C . PHE A 1 214 ? 1.174 3.265 -12.175 1.00 92.06 214 PHE A C 1
ATOM 1649 O O . PHE A 1 214 ? 0.798 3.614 -11.060 1.00 92.06 214 PHE A O 1
ATOM 1656 N N . ALA A 1 215 ? 1.726 4.112 -13.048 1.00 89.94 215 ALA A N 1
ATOM 1657 C CA . ALA A 1 215 ? 1.999 5.513 -12.743 1.00 89.94 215 ALA A CA 1
ATOM 1658 C C . ALA A 1 215 ? 0.716 6.293 -12.409 1.00 89.94 215 ALA A C 1
ATOM 1660 O O . ALA A 1 215 ? 0.697 7.062 -11.456 1.00 89.94 215 ALA A O 1
ATOM 1661 N N . MET A 1 216 ? -0.395 6.018 -13.101 1.00 89.81 216 MET A N 1
ATOM 1662 C CA . MET A 1 216 ? -1.701 6.633 -12.822 1.00 89.81 216 MET A CA 1
ATOM 1663 C C . MET A 1 216 ? -2.337 6.207 -11.486 1.00 89.81 216 MET A C 1
ATOM 1665 O O . MET A 1 216 ? -3.404 6.719 -11.147 1.00 89.81 216 MET A O 1
ATOM 1669 N N . ASN A 1 217 ? -1.756 5.257 -10.749 1.00 90.56 217 ASN A N 1
ATOM 1670 C CA . ASN A 1 217 ? -2.214 4.831 -9.419 1.00 90.56 217 ASN A CA 1
ATOM 1671 C C . ASN A 1 217 ? -1.157 5.054 -8.324 1.00 90.56 217 ASN A C 1
ATOM 1673 O O . ASN A 1 217 ? -1.395 4.720 -7.164 1.00 90.56 217 ASN A O 1
ATOM 1677 N N . ASP A 1 218 ? -0.008 5.632 -8.673 1.00 88.19 218 ASP A N 1
ATOM 1678 C CA . ASP A 1 218 ? 1.063 5.926 -7.736 1.00 88.19 218 ASP A CA 1
ATOM 1679 C C . ASP A 1 218 ? 0.969 7.380 -7.262 1.00 88.19 218 ASP A C 1
ATOM 1681 O O . ASP A 1 218 ? 1.073 8.317 -8.048 1.00 88.19 218 ASP A O 1
ATOM 1685 N N . THR A 1 219 ? 0.798 7.584 -5.954 1.00 81.06 219 THR A N 1
ATOM 1686 C CA . THR A 1 219 ? 0.733 8.936 -5.374 1.00 81.06 219 THR A CA 1
ATOM 1687 C C . THR A 1 219 ? 2.095 9.630 -5.264 1.00 81.06 219 THR A C 1
ATOM 1689 O O . THR A 1 219 ? 2.149 10.760 -4.787 1.00 81.06 219 THR A O 1
ATOM 1692 N N . GLU A 1 220 ? 3.194 8.947 -5.595 1.00 77.75 220 GLU A N 1
ATOM 1693 C CA . GLU A 1 220 ? 4.564 9.470 -5.490 1.00 77.75 220 GLU A CA 1
ATOM 1694 C C . GLU A 1 220 ? 5.259 9.617 -6.853 1.00 77.75 220 GLU A C 1
ATOM 1696 O O . GLU A 1 220 ? 6.364 10.157 -6.926 1.00 77.75 220 GLU A O 1
ATOM 1701 N N . MET A 1 221 ? 4.615 9.186 -7.943 1.00 73.44 221 MET A N 1
ATOM 1702 C CA . MET A 1 221 ? 5.185 9.229 -9.288 1.00 73.44 221 MET A CA 1
ATOM 1703 C C . MET A 1 221 ? 5.034 10.619 -9.925 1.00 73.44 221 MET A C 1
ATOM 1705 O O . MET A 1 221 ? 4.192 10.852 -10.786 1.00 73.44 221 MET A O 1
ATOM 1709 N N . GLU A 1 222 ? 5.879 11.557 -9.501 1.00 68.00 222 GLU A N 1
ATOM 1710 C CA . GLU A 1 222 ? 5.979 12.909 -10.064 1.00 68.00 222 GLU A CA 1
ATOM 1711 C C . GLU A 1 222 ? 7.449 13.306 -10.264 1.00 68.00 222 GLU A C 1
ATOM 1713 O O . GLU A 1 222 ? 8.329 12.835 -9.541 1.00 68.00 222 GLU A O 1
ATOM 1718 N N . GLU A 1 223 ? 7.740 14.217 -11.200 1.00 62.88 223 GLU A N 1
ATOM 1719 C CA . GLU A 1 223 ? 9.113 14.663 -11.515 1.00 62.88 223 GLU A CA 1
ATOM 1720 C C . GLU A 1 223 ? 9.867 15.186 -10.279 1.00 62.88 223 GLU A C 1
ATOM 1722 O O . GLU A 1 223 ? 11.051 14.919 -10.095 1.00 62.88 223 GLU A O 1
ATOM 1727 N N . ARG A 1 224 ? 9.175 15.877 -9.366 1.00 68.56 224 ARG A N 1
ATOM 1728 C CA . ARG A 1 224 ? 9.784 16.395 -8.127 1.00 68.56 224 ARG A CA 1
ATOM 1729 C C . ARG A 1 224 ? 10.185 15.303 -7.121 1.00 68.56 224 ARG A C 1
ATOM 1731 O O . ARG A 1 224 ? 10.991 15.576 -6.233 1.00 68.56 224 ARG A O 1
ATOM 1738 N N . TRP A 1 225 ? 9.634 14.094 -7.244 1.00 74.12 225 TRP A N 1
ATOM 1739 C CA . TRP A 1 225 ? 9.826 12.969 -6.315 1.00 74.12 225 TRP A CA 1
ATOM 1740 C C . TRP A 1 225 ? 10.429 11.727 -6.978 1.00 74.12 225 TRP A C 1
ATOM 1742 O O . TRP A 1 225 ? 10.534 10.679 -6.340 1.00 74.12 225 TRP A O 1
ATOM 1752 N N . SER A 1 226 ? 10.867 11.847 -8.230 1.00 82.12 226 SER A N 1
ATOM 1753 C CA . SER A 1 226 ? 11.464 10.761 -8.998 1.00 82.12 226 SER A CA 1
ATOM 1754 C C . SER A 1 226 ? 12.673 11.251 -9.795 1.00 82.12 226 SER A C 1
ATOM 1756 O O . SER A 1 226 ? 12.771 12.410 -10.188 1.00 82.12 226 SER A O 1
ATOM 1758 N N . ARG A 1 227 ? 13.641 10.363 -10.010 1.00 86.06 227 ARG A N 1
ATOM 1759 C CA . ARG A 1 227 ? 14.805 10.589 -10.871 1.00 86.06 227 ARG A CA 1
ATOM 1760 C C . ARG A 1 227 ? 15.023 9.382 -11.756 1.00 86.06 227 ARG A C 1
ATOM 1762 O O . ARG A 1 227 ? 14.868 8.251 -11.305 1.00 86.06 227 ARG A O 1
ATOM 1769 N N . VAL A 1 228 ? 15.426 9.602 -12.999 1.00 88.12 228 VAL A N 1
ATOM 1770 C CA . VAL A 1 228 ? 15.761 8.506 -13.911 1.00 88.12 228 VAL A CA 1
ATOM 1771 C C . VAL A 1 228 ? 17.250 8.223 -13.784 1.00 88.12 228 VAL A C 1
ATOM 1773 O O . VAL A 1 228 ? 18.084 9.051 -14.151 1.00 88.12 228 VAL A O 1
ATOM 1776 N N . ALA A 1 229 ? 17.575 7.050 -13.243 1.00 87.44 229 ALA A N 1
ATOM 1777 C CA . ALA A 1 229 ? 18.949 6.568 -13.140 1.00 87.44 229 ALA A CA 1
ATOM 1778 C C . ALA A 1 229 ? 19.446 5.998 -14.474 1.00 87.44 229 ALA A C 1
ATOM 1780 O O . ALA A 1 229 ? 20.642 6.002 -14.736 1.00 87.44 229 ALA A O 1
ATOM 1781 N N . SER A 1 230 ? 18.548 5.509 -15.334 1.00 88.00 230 SER A N 1
ATOM 1782 C CA . SER A 1 230 ? 18.921 5.051 -16.671 1.00 88.00 230 SER A CA 1
ATOM 1783 C C . SER A 1 230 ? 17.789 5.196 -17.673 1.00 88.00 230 SER A C 1
ATOM 1785 O O . SER A 1 230 ? 16.649 4.834 -17.381 1.00 88.00 230 SER A O 1
ATOM 1787 N N . GLY A 1 231 ? 18.135 5.656 -18.876 1.00 86.62 231 GLY A N 1
ATOM 1788 C CA . GLY A 1 231 ? 17.223 5.712 -20.011 1.00 86.62 231 GLY A CA 1
ATOM 1789 C C . GLY A 1 231 ? 16.369 6.976 -20.028 1.00 86.62 231 GLY A C 1
ATOM 1790 O O . GLY A 1 231 ? 16.790 8.052 -19.611 1.00 86.62 231 GLY A O 1
ATOM 1791 N N . CYS A 1 232 ? 15.168 6.858 -20.582 1.00 85.75 232 CYS A N 1
ATOM 1792 C CA . CYS A 1 232 ? 14.207 7.948 -20.658 1.00 85.75 232 CYS A CA 1
ATOM 1793 C C . CYS A 1 232 ? 12.799 7.367 -20.598 1.00 85.75 232 CYS A C 1
ATOM 1795 O O . CYS A 1 232 ? 12.540 6.327 -21.207 1.00 85.75 232 CYS A O 1
ATOM 1797 N N . ILE A 1 233 ? 11.916 8.032 -19.859 1.00 87.50 233 ILE A N 1
ATOM 1798 C CA . ILE A 1 233 ? 10.542 7.586 -19.642 1.00 87.50 233 ILE A CA 1
ATOM 1799 C C . ILE A 1 233 ? 9.569 8.738 -19.872 1.00 87.50 233 ILE A C 1
ATOM 1801 O O . ILE A 1 233 ? 9.896 9.901 -19.633 1.00 87.50 233 ILE A O 1
ATOM 1805 N N . GLU A 1 234 ? 8.364 8.402 -20.313 1.00 87.94 234 GLU A N 1
ATOM 1806 C CA . GLU A 1 234 ? 7.238 9.329 -20.393 1.00 87.94 234 GLU A CA 1
ATOM 1807 C C . GLU A 1 234 ? 6.243 8.969 -19.297 1.00 87.94 234 GLU A C 1
ATOM 1809 O O . GLU A 1 234 ? 5.541 7.964 -19.389 1.00 87.94 234 GLU A O 1
ATOM 1814 N N . VAL A 1 235 ? 6.217 9.766 -18.233 1.00 86.00 235 VAL A N 1
ATOM 1815 C CA . VAL A 1 235 ? 5.346 9.541 -17.081 1.00 86.00 235 VAL A CA 1
ATOM 1816 C C . VAL A 1 235 ? 3.992 10.196 -17.351 1.00 86.00 235 VAL A C 1
ATOM 1818 O O . VAL A 1 235 ? 3.958 11.404 -17.602 1.00 86.00 235 VAL A O 1
ATOM 1821 N N . PRO A 1 236 ? 2.873 9.453 -17.311 1.00 87.94 236 PRO A N 1
ATOM 1822 C CA . PRO A 1 236 ? 1.556 10.065 -17.415 1.00 87.94 236 PRO A CA 1
ATOM 1823 C C . PRO A 1 236 ? 1.270 10.925 -16.183 1.00 87.94 236 PRO A C 1
ATOM 1825 O O . PRO A 1 236 ? 1.524 10.516 -15.052 1.00 87.94 236 PRO A O 1
ATOM 1828 N N . MET A 1 237 ? 0.714 12.111 -16.405 1.00 84.62 237 MET A N 1
ATOM 1829 C CA . MET A 1 237 ? 0.315 13.016 -15.334 1.00 84.62 237 MET A CA 1
ATOM 1830 C C . MET A 1 237 ? -1.143 12.760 -14.959 1.00 84.62 237 MET A C 1
ATOM 1832 O O . MET A 1 237 ? -2.052 12.945 -15.778 1.00 84.62 237 MET A O 1
ATOM 1836 N N . ALA A 1 238 ? -1.362 12.336 -13.714 1.00 84.81 238 ALA A N 1
ATOM 1837 C CA . ALA A 1 238 ? -2.697 12.234 -13.151 1.00 84.81 238 ALA A CA 1
ATOM 1838 C C . ALA A 1 238 ? -3.272 13.637 -12.930 1.00 84.81 238 ALA A C 1
ATOM 1840 O O . ALA A 1 238 ? -2.613 14.504 -12.354 1.00 84.81 238 ALA A O 1
ATOM 1841 N N . GLY A 1 239 ? -4.516 13.847 -13.358 1.00 85.44 239 GLY A N 1
ATOM 1842 C CA . GLY A 1 239 ? -5.206 15.098 -13.079 1.00 85.44 239 GLY A CA 1
ATOM 1843 C C . GLY A 1 239 ? -5.455 15.311 -11.593 1.00 85.44 239 GLY A C 1
ATOM 1844 O O . GLY A 1 239 ? -5.538 14.350 -10.818 1.00 85.44 239 GLY A O 1
ATOM 1845 N N . LYS A 1 240 ? -5.611 16.578 -11.190 1.00 88.56 240 LYS A N 1
ATOM 1846 C CA . LYS A 1 240 ? -5.736 16.967 -9.772 1.00 88.56 240 LYS A CA 1
ATOM 1847 C C . LYS A 1 240 ? -6.820 16.168 -9.046 1.00 88.56 240 LYS A C 1
ATOM 1849 O O . LYS A 1 240 ? -6.590 15.676 -7.947 1.00 88.56 240 LYS A O 1
ATOM 1854 N N . GLU A 1 241 ? -7.986 16.010 -9.668 1.00 90.56 241 GLU A N 1
ATOM 1855 C CA . GLU A 1 241 ? -9.109 15.273 -9.082 1.00 90.56 241 GLU A CA 1
ATOM 1856 C C . GLU A 1 241 ? -8.778 13.791 -8.848 1.00 90.56 241 GLU A C 1
ATOM 1858 O O . GLU A 1 241 ? -9.051 13.253 -7.772 1.00 90.56 241 GLU A O 1
ATOM 1863 N N . ARG A 1 242 ? -8.145 13.132 -9.825 1.00 89.25 242 ARG A N 1
ATOM 1864 C CA . ARG A 1 242 ? -7.719 11.735 -9.696 1.00 89.25 242 ARG A CA 1
ATOM 1865 C C . ARG A 1 242 ? -6.688 11.584 -8.582 1.00 89.25 242 ARG A C 1
ATOM 1867 O O . ARG A 1 242 ? -6.844 10.710 -7.731 1.00 89.25 242 ARG A O 1
ATOM 1874 N N . HIS A 1 243 ? -5.679 12.453 -8.556 1.00 89.62 243 HIS A N 1
ATOM 1875 C CA . HIS A 1 243 ? -4.653 12.454 -7.513 1.00 89.62 243 HIS A CA 1
ATOM 1876 C C . HIS A 1 243 ? -5.265 12.617 -6.117 1.00 89.62 243 HIS A C 1
ATOM 1878 O O . HIS A 1 243 ? -5.012 11.806 -5.228 1.00 89.62 243 HIS A O 1
ATOM 1884 N N . THR A 1 244 ? -6.170 13.585 -5.944 1.00 91.81 244 THR A N 1
ATOM 1885 C CA . THR A 1 244 ? -6.938 13.783 -4.704 1.00 91.81 244 THR A CA 1
ATOM 1886 C C . THR A 1 244 ? -7.661 12.503 -4.271 1.00 91.81 244 THR A C 1
ATOM 1888 O O . THR A 1 244 ? -7.534 12.084 -3.119 1.00 91.81 244 THR A O 1
ATOM 1891 N N . ARG A 1 245 ? -8.368 11.830 -5.186 1.00 91.56 245 ARG A N 1
ATOM 1892 C CA . ARG A 1 245 ? -9.097 10.585 -4.888 1.00 91.56 245 ARG A CA 1
ATOM 1893 C C . ARG A 1 245 ? -8.164 9.436 -4.482 1.00 91.56 245 ARG A C 1
ATOM 1895 O O . ARG A 1 245 ? -8.514 8.661 -3.585 1.00 91.56 245 ARG A O 1
ATOM 1902 N N . LEU A 1 246 ? -6.990 9.320 -5.107 1.00 90.81 246 LEU A N 1
ATOM 1903 C CA . LEU A 1 246 ? -5.969 8.326 -4.745 1.00 90.81 246 LEU A CA 1
ATOM 1904 C C . LEU A 1 246 ? -5.419 8.591 -3.342 1.00 90.81 246 LEU A C 1
ATOM 1906 O O . LEU A 1 246 ? -5.391 7.691 -2.503 1.00 90.81 246 LEU A O 1
ATOM 1910 N N . VAL A 1 247 ? -5.050 9.841 -3.054 1.00 92.88 247 VAL A N 1
ATOM 1911 C CA . VAL A 1 247 ? -4.544 10.261 -1.741 1.00 92.88 247 VAL A CA 1
ATOM 1912 C C . VAL A 1 247 ? -5.581 9.995 -0.640 1.00 92.88 247 VAL A C 1
ATOM 1914 O O . VAL A 1 247 ? -5.228 9.432 0.399 1.00 92.88 247 VAL A O 1
ATOM 1917 N N . GLN A 1 248 ? -6.861 10.306 -0.881 1.00 94.50 248 GLN A N 1
ATOM 1918 C CA . GLN A 1 248 ? -7.965 10.005 0.042 1.00 94.50 248 GLN A CA 1
ATOM 1919 C C . GLN A 1 248 ? -8.125 8.497 0.287 1.00 94.50 248 GLN A C 1
ATOM 1921 O O . GLN A 1 248 ? -8.188 8.061 1.438 1.00 94.50 248 GLN A O 1
ATOM 1926 N N . SER A 1 249 ? -8.148 7.690 -0.778 1.00 93.69 249 SER A N 1
ATOM 1927 C CA . SER A 1 249 ? -8.337 6.232 -0.684 1.00 93.69 249 SER A CA 1
ATOM 1928 C C . SER A 1 249 ? -7.160 5.545 0.017 1.00 93.69 249 SER A C 1
ATOM 1930 O O . SER A 1 249 ? -7.350 4.640 0.835 1.00 93.69 249 SER A O 1
ATOM 1932 N N . ASN A 1 250 ? -5.935 6.017 -0.230 1.00 92.88 250 ASN A N 1
ATOM 1933 C CA . ASN A 1 250 ? -4.738 5.550 0.460 1.00 92.88 250 ASN A CA 1
ATOM 1934 C C . ASN A 1 250 ? -4.781 5.916 1.955 1.00 92.88 250 ASN A C 1
ATOM 1936 O O . ASN A 1 250 ? -4.613 5.042 2.810 1.00 92.88 250 ASN A O 1
ATOM 1940 N N . ALA A 1 251 ? -5.103 7.171 2.297 1.00 95.00 251 ALA A N 1
ATOM 1941 C CA . ALA A 1 251 ? -5.265 7.601 3.687 1.00 95.00 251 ALA A CA 1
ATOM 1942 C C . ALA A 1 251 ? -6.332 6.775 4.429 1.00 95.00 251 ALA A C 1
ATOM 1944 O O . ALA A 1 251 ? -6.064 6.269 5.521 1.00 95.00 251 ALA A O 1
ATOM 1945 N N . ALA A 1 252 ? -7.497 6.553 3.814 1.00 95.56 252 ALA A N 1
ATOM 1946 C CA . ALA A 1 252 ? -8.570 5.728 4.370 1.00 95.56 252 ALA A CA 1
ATOM 1947 C C . ALA A 1 252 ? -8.142 4.261 4.565 1.00 95.56 252 ALA A C 1
ATOM 1949 O O . ALA A 1 252 ? -8.416 3.650 5.602 1.00 95.56 252 ALA A O 1
ATOM 1950 N N . SER A 1 253 ? -7.399 3.698 3.611 1.00 92.88 253 SER A N 1
ATOM 1951 C CA . SER A 1 253 ? -6.862 2.333 3.694 1.00 92.88 253 SER A CA 1
ATOM 1952 C C . SER A 1 253 ? -5.787 2.180 4.779 1.00 92.88 253 SER A C 1
ATOM 1954 O O . SER A 1 253 ? -5.688 1.142 5.436 1.00 92.88 253 SER A O 1
ATOM 1956 N N . MET A 1 254 ? -4.945 3.196 4.995 1.00 94.12 254 MET A N 1
ATOM 1957 C CA . MET A 1 254 ? -3.999 3.224 6.119 1.00 94.12 254 MET A CA 1
ATOM 1958 C C . MET A 1 254 ? -4.738 3.311 7.457 1.00 94.12 254 MET A C 1
ATOM 1960 O O . MET A 1 254 ? -4.423 2.562 8.384 1.00 94.12 254 MET A O 1
ATOM 1964 N N . TYR A 1 255 ? -5.757 4.169 7.527 1.00 95.75 255 TYR A N 1
ATOM 1965 C CA . TYR A 1 255 ? -6.570 4.370 8.721 1.00 95.75 255 TYR A CA 1
ATOM 1966 C C . TYR A 1 255 ? -7.298 3.086 9.136 1.00 95.75 255 TYR A C 1
ATOM 1968 O O . TYR A 1 255 ? -7.171 2.639 10.274 1.00 95.75 255 TYR A O 1
ATOM 1976 N N . THR A 1 256 ? -8.021 2.445 8.213 1.00 94.69 256 THR A N 1
ATOM 1977 C CA . THR A 1 256 ? -8.764 1.200 8.489 1.00 94.69 256 THR A CA 1
ATOM 1978 C C . THR A 1 256 ? -7.848 0.077 8.968 1.00 94.69 256 THR A C 1
ATOM 1980 O O . THR A 1 256 ? -8.178 -0.600 9.942 1.00 94.69 256 THR A O 1
ATOM 1983 N N . ARG A 1 257 ? -6.666 -0.096 8.356 1.00 92.81 257 ARG A N 1
ATOM 1984 C CA . ARG A 1 257 ? -5.659 -1.075 8.809 1.00 92.81 257 ARG A CA 1
ATOM 1985 C C . ARG A 1 257 ? -5.173 -0.794 10.227 1.00 92.81 257 ARG A C 1
ATOM 1987 O O . ARG A 1 257 ? -5.070 -1.719 11.026 1.00 92.81 257 ARG A O 1
ATOM 1994 N N . MET A 1 258 ? -4.876 0.465 10.537 1.00 94.62 258 MET A N 1
ATOM 1995 C CA . MET A 1 258 ? -4.435 0.876 11.869 1.00 94.62 258 MET A CA 1
ATOM 1996 C C . MET A 1 258 ? -5.542 0.699 12.922 1.00 94.62 258 MET A C 1
ATOM 1998 O O . MET A 1 258 ? -5.250 0.259 14.032 1.00 94.62 258 MET A O 1
ATOM 2002 N N . ARG A 1 259 ? -6.808 0.957 12.579 1.00 95.06 259 ARG A N 1
ATOM 2003 C CA . ARG A 1 259 ? -7.938 0.694 13.478 1.00 95.06 259 ARG A CA 1
ATOM 2004 C C . ARG A 1 259 ? -8.112 -0.798 13.740 1.00 95.06 259 ARG A C 1
ATOM 2006 O O . ARG A 1 259 ? -8.166 -1.217 14.892 1.00 95.06 259 ARG A O 1
ATOM 2013 N N . LYS A 1 260 ? -8.131 -1.612 12.680 1.00 94.12 260 LYS A N 1
ATOM 2014 C CA . LYS A 1 260 ? -8.260 -3.076 12.781 1.00 94.12 260 LYS A CA 1
ATOM 2015 C C . LYS A 1 260 ? -7.085 -3.723 13.517 1.00 94.12 260 LYS A C 1
ATOM 2017 O O . LYS A 1 260 ? -7.254 -4.796 14.075 1.00 94.12 260 LYS A O 1
ATOM 2022 N N . ALA A 1 261 ? -5.915 -3.085 13.565 1.00 94.88 261 ALA A N 1
ATOM 2023 C CA . ALA A 1 261 ? -4.765 -3.572 14.328 1.00 94.88 261 ALA A CA 1
ATOM 2024 C C . ALA A 1 261 ? -5.022 -3.703 15.841 1.00 94.88 261 ALA A C 1
ATOM 2026 O O . ALA A 1 261 ? -4.315 -4.467 16.491 1.00 94.88 261 ALA A O 1
ATOM 2027 N N . LEU A 1 262 ? -6.014 -2.987 16.390 1.00 94.75 262 LEU A N 1
ATOM 2028 C CA . LEU A 1 262 ? -6.427 -3.120 17.790 1.00 94.75 262 LEU A CA 1
ATOM 2029 C C . LEU A 1 262 ? -7.266 -4.374 18.065 1.00 94.75 262 LEU A C 1
ATOM 2031 O O . LEU A 1 262 ? -7.432 -4.717 19.227 1.00 94.75 262 LEU A O 1
ATOM 2035 N N . LEU A 1 263 ? -7.792 -5.057 17.042 1.00 94.31 263 LEU A N 1
ATOM 2036 C CA . LEU A 1 263 ? -8.629 -6.243 17.240 1.00 94.31 263 LEU A CA 1
ATOM 2037 C C . LEU A 1 263 ? -7.841 -7.393 17.896 1.00 94.31 263 LEU A C 1
ATOM 2039 O O . LEU A 1 263 ? -6.664 -7.577 17.558 1.00 94.31 263 LEU A O 1
ATOM 2043 N N . PRO A 1 264 ? -8.468 -8.208 18.769 1.00 91.38 264 PRO A N 1
ATOM 2044 C CA . PRO A 1 264 ? -7.789 -9.272 19.510 1.00 91.38 264 PRO A CA 1
ATOM 2045 C C . PRO A 1 264 ? -6.951 -10.204 18.627 1.00 91.38 264 PRO A C 1
ATOM 2047 O O . PRO A 1 264 ? -5.780 -10.444 18.915 1.00 91.38 264 PRO A O 1
ATOM 2050 N N . GLU A 1 265 ? -7.514 -10.667 17.511 1.00 90.50 265 GLU A N 1
ATOM 2051 C CA . GLU A 1 265 ? -6.858 -11.568 16.562 1.00 90.50 265 GLU A CA 1
ATOM 2052 C C . GLU A 1 265 ? -5.743 -10.890 15.751 1.00 90.50 265 GLU A C 1
ATOM 2054 O O . GLU A 1 265 ? -4.831 -11.548 15.242 1.00 90.50 265 GLU A O 1
ATOM 2059 N N . ARG A 1 266 ? -5.788 -9.559 15.618 1.00 91.62 266 ARG A N 1
ATOM 2060 C CA . ARG A 1 266 ? -4.769 -8.778 14.905 1.00 91.62 266 ARG A CA 1
ATOM 2061 C C . ARG A 1 266 ? -3.596 -8.421 15.803 1.00 91.62 266 ARG A C 1
ATOM 2063 O O . ARG A 1 266 ? -2.474 -8.391 15.301 1.00 91.62 266 ARG A O 1
ATOM 2070 N N . LEU A 1 267 ? -3.819 -8.239 17.104 1.00 90.38 267 LEU A N 1
ATOM 2071 C CA . LEU A 1 267 ? -2.746 -8.061 18.086 1.00 90.38 267 LEU A CA 1
ATOM 2072 C C . LEU A 1 267 ? -1.766 -9.239 18.061 1.00 90.38 267 LEU A C 1
ATOM 2074 O O . LEU A 1 267 ? -0.553 -9.035 18.011 1.00 90.38 267 LEU A O 1
ATOM 2078 N N . ASP A 1 268 ? -2.273 -10.468 17.982 1.00 86.94 268 ASP A N 1
ATOM 2079 C CA . ASP A 1 268 ? -1.424 -11.663 17.923 1.00 86.94 268 ASP A CA 1
ATOM 2080 C C . ASP A 1 268 ? -0.590 -11.701 16.629 1.00 86.94 268 ASP A C 1
ATOM 2082 O O . ASP A 1 268 ? 0.603 -12.014 16.641 1.00 86.94 268 ASP A O 1
ATOM 2086 N N . ALA A 1 269 ? -1.170 -11.276 15.501 1.00 85.00 269 ALA A N 1
ATOM 2087 C CA . ALA A 1 269 ? -0.455 -11.148 14.229 1.00 85.00 269 ALA A CA 1
ATOM 2088 C C . ALA A 1 269 ? 0.629 -10.044 14.235 1.00 85.00 269 ALA A C 1
ATOM 2090 O O . ALA A 1 269 ? 1.507 -10.037 13.356 1.00 85.00 269 ALA A O 1
ATOM 2091 N N . LEU A 1 270 ? 0.573 -9.126 15.209 1.00 89.56 270 LEU A N 1
ATOM 2092 C CA . LEU A 1 270 ? 1.537 -8.051 15.454 1.00 89.56 270 LEU A CA 1
ATOM 2093 C C . LEU A 1 270 ? 2.627 -8.420 16.467 1.00 89.56 270 LEU A C 1
ATOM 2095 O O . LEU A 1 270 ? 3.520 -7.602 16.695 1.00 89.56 270 LEU A O 1
ATOM 2099 N N . ALA A 1 271 ? 2.674 -9.667 16.950 1.00 82.75 271 ALA A N 1
ATOM 2100 C CA . ALA A 1 271 ? 3.806 -10.234 17.696 1.00 82.75 271 ALA A CA 1
ATOM 2101 C C . ALA A 1 271 ? 5.085 -10.412 16.833 1.00 82.75 271 ALA A C 1
ATOM 2103 O O . ALA A 1 271 ? 5.893 -11.317 17.030 1.00 82.75 271 ALA A O 1
ATOM 2104 N N . ILE A 1 272 ? 5.274 -9.540 15.840 1.00 88.12 272 ILE A N 1
ATOM 2105 C CA . ILE A 1 272 ? 6.440 -9.412 14.972 1.00 88.12 272 ILE A CA 1
ATOM 2106 C C . ILE A 1 272 ? 6.799 -7.926 14.933 1.00 88.12 272 ILE A C 1
ATOM 2108 O O . ILE A 1 272 ? 6.045 -7.107 14.404 1.00 88.12 272 ILE A O 1
ATOM 2112 N N . ILE A 1 273 ? 7.986 -7.577 15.433 1.00 89.69 273 ILE A N 1
ATOM 2113 C CA . ILE A 1 273 ? 8.372 -6.182 15.696 1.00 89.69 273 ILE A CA 1
ATOM 2114 C C . ILE A 1 273 ? 8.280 -5.273 14.471 1.00 89.69 273 ILE A C 1
ATOM 2116 O O . ILE A 1 273 ? 7.849 -4.126 14.559 1.00 89.69 273 ILE A O 1
ATOM 2120 N N . HIS A 1 274 ? 8.645 -5.788 13.298 1.00 86.50 274 HIS A N 1
ATOM 2121 C CA . HIS A 1 274 ? 8.567 -5.027 12.057 1.00 86.50 274 HIS A CA 1
ATOM 2122 C C . HIS A 1 274 ? 7.120 -4.715 11.659 1.00 86.50 274 HIS A C 1
ATOM 2124 O O . HIS A 1 274 ? 6.872 -3.629 11.139 1.00 86.50 274 HIS A O 1
ATOM 2130 N N . ARG A 1 275 ? 6.169 -5.621 11.934 1.00 89.88 275 ARG A N 1
ATOM 2131 C CA . ARG A 1 275 ? 4.742 -5.401 11.662 1.00 89.88 275 ARG A CA 1
ATOM 2132 C C . ARG A 1 275 ? 4.163 -4.365 12.625 1.00 89.88 275 ARG A C 1
ATOM 2134 O O . ARG A 1 275 ? 3.542 -3.412 12.163 1.00 89.88 275 ARG A O 1
ATOM 2141 N N . LEU A 1 276 ? 4.455 -4.481 13.924 1.00 93.75 276 LEU A N 1
ATOM 2142 C CA . LEU A 1 276 ? 4.049 -3.488 14.925 1.00 93.75 276 LEU A CA 1
ATOM 2143 C C . LEU A 1 276 ? 4.585 -2.091 14.579 1.00 93.75 276 LEU A C 1
ATOM 2145 O O . LEU A 1 276 ? 3.817 -1.147 14.414 1.00 93.75 276 LEU A O 1
ATOM 2149 N N . ASN A 1 277 ? 5.897 -1.973 14.363 1.00 93.19 277 ASN A N 1
ATOM 2150 C CA . ASN A 1 277 ? 6.533 -0.704 14.004 1.00 93.19 277 ASN A CA 1
ATOM 2151 C C . ASN A 1 277 ? 6.043 -0.135 12.662 1.00 93.19 277 ASN A C 1
ATOM 2153 O O . ASN A 1 277 ? 6.144 1.069 12.441 1.00 93.19 277 ASN A O 1
ATOM 2157 N N . TYR A 1 278 ? 5.552 -0.968 11.741 1.00 91.06 278 TYR A N 1
ATOM 2158 C CA . TYR A 1 278 ? 4.928 -0.494 10.505 1.00 91.06 278 TYR A CA 1
ATOM 2159 C C . TYR A 1 278 ? 3.548 0.125 10.764 1.00 91.06 278 TYR A C 1
ATOM 2161 O O . TYR A 1 278 ? 3.253 1.183 10.206 1.00 91.06 278 TYR A O 1
ATOM 2169 N N . ILE A 1 279 ? 2.728 -0.486 11.628 1.00 94.62 279 ILE A N 1
ATOM 2170 C CA . ILE A 1 279 ? 1.421 0.064 12.023 1.00 94.62 279 ILE A CA 1
ATOM 2171 C C . ILE A 1 279 ? 1.587 1.375 12.803 1.00 94.62 279 ILE A C 1
ATOM 2173 O O . ILE A 1 279 ? 0.931 2.361 12.483 1.00 94.62 279 ILE A O 1
ATOM 2177 N N . LEU A 1 280 ? 2.527 1.439 13.750 1.00 95.19 280 LEU A N 1
ATOM 2178 C CA . LEU A 1 280 ? 2.769 2.641 14.564 1.00 95.19 280 LEU A CA 1
ATOM 2179 C C . LEU A 1 280 ? 3.292 3.846 13.762 1.00 95.19 280 LEU A C 1
ATOM 2181 O O . LEU A 1 280 ? 3.257 4.975 14.244 1.00 95.19 280 LEU A O 1
ATOM 2185 N N . LYS A 1 281 ? 3.751 3.637 12.521 1.00 93.62 281 LYS A N 1
ATOM 2186 C CA . LYS A 1 281 ? 4.138 4.720 11.602 1.00 93.62 281 LYS A CA 1
ATOM 2187 C C . LYS A 1 281 ? 2.970 5.290 10.796 1.00 93.62 281 LYS A C 1
ATOM 2189 O O . LYS A 1 281 ? 3.105 6.394 10.271 1.00 93.62 281 LYS A O 1
ATOM 2194 N N . GLN A 1 282 ? 1.853 4.570 10.673 1.00 94.50 282 GLN A N 1
ATOM 2195 C CA . GLN A 1 282 ? 0.715 4.980 9.837 1.00 94.50 282 GLN A CA 1
ATOM 2196 C C . GLN A 1 282 ? 0.140 6.361 10.197 1.00 94.50 282 GLN A C 1
ATOM 2198 O O . GLN A 1 282 ? -0.105 7.121 9.260 1.00 94.50 282 GLN A O 1
ATOM 2203 N N . PRO A 1 283 ? -0.003 6.760 11.482 1.00 95.94 283 PRO A N 1
ATOM 2204 C CA . PRO A 1 283 ? -0.561 8.071 11.834 1.00 95.94 283 PRO A CA 1
ATOM 2205 C C . PRO A 1 283 ? 0.175 9.241 11.176 1.00 95.94 283 PRO A C 1
ATOM 2207 O O . PRO A 1 283 ? -0.445 10.186 10.697 1.00 95.94 283 PRO A O 1
ATOM 2210 N N . LYS A 1 284 ? 1.505 9.146 11.076 1.00 94.44 284 LYS A N 1
ATOM 2211 C CA . LYS A 1 284 ? 2.333 10.151 10.407 1.00 94.44 284 LYS A CA 1
ATOM 2212 C C . LYS A 1 284 ? 2.038 10.249 8.911 1.00 94.44 284 LYS A C 1
ATOM 2214 O O . LYS A 1 284 ? 1.945 11.350 8.377 1.00 94.44 284 LYS A O 1
ATOM 2219 N N . PHE A 1 285 ? 1.904 9.115 8.226 1.00 92.31 285 PHE A N 1
ATOM 2220 C CA . PHE A 1 285 ? 1.590 9.099 6.795 1.00 92.31 285 PHE A CA 1
ATOM 2221 C C . PHE A 1 285 ? 0.169 9.592 6.520 1.00 92.31 285 PHE A C 1
ATOM 2223 O O . PHE A 1 285 ? -0.031 10.356 5.580 1.00 92.31 285 PHE A O 1
ATOM 2230 N N . ILE A 1 286 ? -0.790 9.226 7.374 1.00 95.38 286 ILE A N 1
ATOM 2231 C CA . ILE A 1 286 ? -2.165 9.730 7.312 1.00 95.38 286 ILE A CA 1
ATOM 2232 C C . ILE A 1 286 ? -2.168 11.256 7.462 1.00 95.38 286 ILE A C 1
ATOM 2234 O O . ILE A 1 286 ? -2.685 11.937 6.584 1.00 95.38 286 ILE A O 1
ATOM 2238 N N . ALA A 1 287 ? -1.526 11.808 8.498 1.00 95.38 287 ALA A N 1
ATOM 2239 C CA . ALA A 1 287 ? -1.453 13.258 8.710 1.00 95.38 287 ALA A CA 1
ATOM 2240 C C . ALA A 1 287 ? -0.836 14.005 7.512 1.00 95.38 287 ALA A C 1
ATOM 2242 O O . ALA A 1 287 ? -1.345 15.049 7.105 1.00 95.38 287 ALA A O 1
ATOM 2243 N N . ARG A 1 288 ? 0.214 13.445 6.894 1.00 94.06 288 ARG A N 1
ATOM 2244 C CA . ARG A 1 288 ? 0.832 13.997 5.674 1.00 94.06 288 ARG A CA 1
ATOM 2245 C C . ARG A 1 288 ? -0.125 14.028 4.492 1.00 94.06 288 ARG A C 1
ATOM 2247 O O . ARG A 1 288 ? -0.270 15.069 3.864 1.00 94.06 288 ARG A O 1
ATOM 2254 N N . LYS A 1 289 ? -0.784 12.903 4.207 1.00 93.25 289 LYS A N 1
ATOM 2255 C CA . LYS A 1 289 ? -1.734 12.787 3.093 1.00 93.25 289 LYS A CA 1
ATOM 2256 C C . LYS A 1 289 ? -2.941 13.705 3.305 1.00 93.25 289 LYS A C 1
ATOM 2258 O O . LYS A 1 289 ? -3.359 14.381 2.379 1.00 93.25 289 LYS A O 1
ATOM 2263 N N . LEU A 1 290 ? -3.452 13.810 4.531 1.00 95.00 290 LEU A N 1
ATOM 2264 C CA . LEU A 1 290 ? -4.525 14.753 4.856 1.00 95.00 290 LEU A CA 1
ATOM 2265 C C . LEU A 1 290 ? -4.081 16.221 4.724 1.00 95.00 290 LEU A C 1
ATOM 2267 O O . LEU A 1 290 ? -4.848 17.032 4.214 1.00 95.00 290 LEU A O 1
ATOM 2271 N N . SER A 1 291 ? -2.845 16.556 5.117 1.00 94.44 291 SER A N 1
ATOM 2272 C CA . SER A 1 291 ? -2.284 17.907 4.924 1.00 94.44 291 SER A CA 1
ATOM 2273 C C . SER A 1 291 ? -2.180 18.275 3.444 1.00 94.44 291 SER A C 1
ATOM 2275 O O . SER A 1 291 ? -2.478 19.400 3.052 1.00 94.44 291 SER A O 1
ATOM 2277 N N . GLU A 1 292 ? -1.762 17.314 2.616 1.00 91.44 292 GLU A N 1
ATOM 2278 C CA . GLU A 1 292 ? -1.689 17.462 1.162 1.00 91.44 292 GLU A CA 1
ATOM 2279 C C . GLU A 1 292 ? -3.069 17.760 0.561 1.00 91.44 292 GLU A C 1
ATOM 2281 O O . GLU A 1 292 ? -3.190 18.643 -0.286 1.00 91.44 292 GLU A O 1
ATOM 2286 N N . LEU A 1 293 ? -4.114 17.078 1.041 1.00 92.31 293 LEU A N 1
ATOM 2287 C CA . LEU A 1 293 ? -5.485 17.258 0.562 1.00 92.31 293 LEU A CA 1
ATOM 2288 C C . LEU A 1 293 ? -6.063 18.637 0.890 1.00 92.31 293 LEU A C 1
ATOM 2290 O O . LEU A 1 293 ? -6.667 19.257 0.019 1.00 92.31 293 LEU A O 1
ATOM 2294 N N . CYS A 1 294 ? -5.895 19.116 2.125 1.00 91.38 294 CYS A N 1
ATOM 2295 C CA . CYS A 1 294 ? -6.476 20.394 2.549 1.00 91.38 294 CYS A CA 1
ATOM 2296 C C . CYS A 1 294 ? -5.569 21.609 2.288 1.00 91.38 294 CYS A C 1
ATOM 2298 O O . CYS A 1 294 ? -5.984 22.744 2.530 1.00 91.38 294 CYS A O 1
ATOM 2300 N N . GLY A 1 295 ? -4.334 21.391 1.817 1.00 90.81 295 GLY A N 1
ATOM 2301 C CA . GLY A 1 295 ? -3.350 22.451 1.579 1.00 90.81 295 GLY A CA 1
ATOM 2302 C C . GLY A 1 295 ? -2.877 23.158 2.854 1.00 90.81 295 GLY A C 1
ATOM 2303 O O . GLY A 1 295 ? -2.293 24.238 2.776 1.00 90.81 295 GLY A O 1
ATOM 2304 N N . ALA A 1 296 ? -3.131 22.571 4.025 1.00 91.38 296 ALA A N 1
ATOM 2305 C CA . ALA A 1 296 ? -2.822 23.140 5.329 1.00 91.38 296 ALA A CA 1
ATOM 2306 C C . ALA A 1 296 ? -2.038 22.139 6.185 1.00 91.38 296 ALA A C 1
ATOM 2308 O O . ALA A 1 296 ? -2.212 20.927 6.085 1.00 91.38 296 ALA A O 1
ATOM 2309 N N . GLN A 1 297 ? -1.158 22.651 7.044 1.00 93.00 297 GLN A N 1
ATOM 2310 C CA . GLN A 1 297 ? -0.313 21.806 7.880 1.00 93.00 297 GLN A CA 1
ATOM 2311 C C . GLN A 1 297 ? -1.132 21.153 9.002 1.00 93.00 297 GLN A C 1
ATOM 2313 O O . GLN A 1 297 ? -1.554 21.824 9.943 1.00 93.00 297 GLN A O 1
ATOM 2318 N N . ILE A 1 298 ? -1.294 19.831 8.938 1.00 93.69 298 ILE A N 1
ATOM 2319 C CA . ILE A 1 298 ? -1.786 19.017 10.052 1.00 93.69 298 ILE A CA 1
ATOM 2320 C C . ILE A 1 298 ? -0.565 18.503 10.832 1.00 93.69 298 ILE A C 1
ATOM 2322 O O . ILE A 1 298 ? 0.360 17.964 10.216 1.00 93.69 298 ILE A O 1
ATOM 2326 N N . PRO A 1 299 ? -0.514 18.668 12.169 1.00 90.19 299 PRO A N 1
ATOM 2327 C CA . PRO A 1 299 ? 0.622 18.218 12.969 1.00 90.19 299 PRO A CA 1
ATOM 2328 C C . PRO A 1 299 ? 0.948 16.735 12.754 1.00 90.19 299 PRO A C 1
ATOM 2330 O O . PRO A 1 299 ? 0.083 15.868 12.877 1.00 90.19 299 PRO A O 1
ATOM 2333 N N . GLU A 1 300 ? 2.216 16.437 12.456 1.00 91.12 300 GLU A N 1
ATOM 2334 C CA . GLU A 1 300 ? 2.691 15.057 12.363 1.00 91.12 300 GLU A CA 1
ATOM 2335 C C . GLU A 1 300 ? 2.943 14.497 13.772 1.00 91.12 300 GLU A C 1
ATOM 2337 O O . GLU A 1 300 ? 3.742 15.074 14.517 1.00 91.12 300 GLU A O 1
ATOM 2342 N N . PRO A 1 301 ? 2.334 13.360 14.147 1.00 90.06 301 PRO A N 1
ATOM 2343 C CA . PRO A 1 301 ? 2.613 12.732 15.430 1.00 90.06 301 PRO A CA 1
ATOM 2344 C C . PRO A 1 301 ? 4.039 12.171 15.488 1.00 90.06 301 PRO A C 1
ATOM 2346 O O . PRO A 1 301 ? 4.636 11.786 14.473 1.00 90.06 301 PRO A O 1
ATOM 2349 N N . SER A 1 302 ? 4.579 12.082 16.706 1.00 86.62 302 SER A N 1
ATOM 2350 C CA . SER A 1 302 ? 5.816 11.349 16.959 1.00 86.62 302 SER A CA 1
ATOM 2351 C C . SER A 1 302 ? 5.628 9.864 16.635 1.00 86.62 302 SER A C 1
ATOM 2353 O O . SER A 1 302 ? 4.572 9.274 16.863 1.00 86.62 302 SER A O 1
ATOM 2355 N N . ILE A 1 303 ? 6.665 9.244 16.068 1.00 86.06 303 ILE A N 1
ATOM 2356 C CA . ILE A 1 303 ? 6.644 7.811 15.767 1.00 86.06 303 ILE A CA 1
ATOM 2357 C C . ILE A 1 303 ? 7.180 7.061 16.980 1.00 86.06 303 ILE A C 1
ATOM 2359 O O . ILE A 1 303 ? 8.368 7.165 17.290 1.00 86.06 303 ILE A O 1
ATOM 2363 N N . ASN A 1 304 ? 6.339 6.233 17.588 1.00 81.31 304 ASN A N 1
ATOM 2364 C CA . ASN A 1 304 ? 6.797 5.232 18.543 1.00 81.31 304 ASN A CA 1
ATOM 2365 C C . ASN A 1 304 ? 7.462 4.078 17.786 1.00 81.31 304 ASN A C 1
ATOM 2367 O O . ASN A 1 304 ? 6.907 3.550 16.818 1.00 81.31 304 ASN A O 1
ATOM 2371 N N . ARG A 1 305 ? 8.665 3.687 18.213 1.00 87.62 305 ARG A N 1
ATOM 2372 C CA . ARG A 1 305 ? 9.387 2.551 17.642 1.00 87.62 305 ARG A CA 1
ATOM 2373 C C . ARG A 1 305 ? 9.941 1.686 18.757 1.00 87.62 305 ARG A C 1
ATOM 2375 O O . ARG A 1 305 ? 10.688 2.165 19.598 1.00 87.62 305 ARG A O 1
ATOM 2382 N N . PHE A 1 306 ? 9.615 0.407 18.697 1.00 92.19 306 PHE A N 1
ATOM 2383 C CA . PHE A 1 306 ? 10.165 -0.595 19.591 1.00 92.19 306 PHE A CA 1
ATOM 2384 C C . PHE A 1 306 ? 11.427 -1.221 18.991 1.00 92.19 306 PHE A C 1
ATOM 2386 O O . PHE A 1 306 ? 11.488 -1.476 17.781 1.00 92.19 306 PHE A O 1
ATOM 2393 N N . GLU A 1 307 ? 12.418 -1.481 19.842 1.00 92.94 307 GLU A N 1
ATOM 2394 C CA . GLU A 1 307 ? 13.632 -2.237 19.500 1.00 92.94 307 GLU A CA 1
ATOM 2395 C C . GLU A 1 307 ? 13.454 -3.743 19.737 1.00 92.94 307 GLU A C 1
ATOM 2397 O O . GLU A 1 307 ? 13.954 -4.557 18.961 1.00 92.94 307 GLU A O 1
ATOM 2402 N N . SER A 1 308 ? 12.672 -4.110 20.754 1.00 93.38 308 SER A N 1
ATOM 2403 C CA . SER A 1 308 ? 12.277 -5.477 21.109 1.00 93.38 308 SER A CA 1
ATOM 2404 C C . SER A 1 308 ? 10.754 -5.581 21.250 1.00 93.38 308 SER A C 1
ATOM 2406 O O . SER A 1 308 ? 10.068 -4.567 21.361 1.00 93.38 308 SER A O 1
ATOM 2408 N N . LEU A 1 309 ? 10.198 -6.796 21.150 1.00 93.44 309 LEU A N 1
ATOM 2409 C CA . LEU A 1 309 ? 8.747 -6.986 21.248 1.00 93.44 309 LEU A CA 1
ATOM 2410 C C . LEU A 1 309 ? 8.259 -6.546 22.640 1.00 93.44 309 LEU A C 1
ATOM 2412 O O . LEU A 1 309 ? 8.733 -7.115 23.625 1.00 93.44 309 LEU A O 1
ATOM 2416 N N . PRO A 1 310 ? 7.344 -5.564 22.729 1.00 94.69 310 PRO A N 1
ATOM 2417 C CA . PRO A 1 310 ? 6.818 -5.115 24.011 1.00 94.69 310 PRO A CA 1
ATOM 2418 C C . PRO A 1 310 ? 5.846 -6.140 24.605 1.00 94.69 310 PRO A C 1
ATOM 2420 O O . PRO A 1 310 ? 5.395 -7.067 23.923 1.00 94.69 310 PRO A O 1
ATOM 2423 N N . SER A 1 311 ? 5.485 -5.951 25.874 1.00 95.00 311 SER A N 1
ATOM 2424 C CA . SER A 1 311 ? 4.377 -6.688 26.482 1.00 95.00 311 SER A CA 1
ATOM 2425 C C . SER A 1 311 ? 3.059 -6.408 25.749 1.00 95.00 311 SER A C 1
ATOM 2427 O O . SER A 1 311 ? 2.909 -5.412 25.036 1.00 95.00 311 SER A O 1
ATOM 2429 N N . ARG A 1 312 ? 2.062 -7.283 25.935 1.00 92.31 312 ARG A N 1
ATOM 2430 C CA . ARG A 1 312 ? 0.741 -7.104 25.311 1.00 92.31 312 ARG A CA 1
ATOM 2431 C C . ARG A 1 312 ? 0.108 -5.761 25.690 1.00 92.31 312 ARG A C 1
ATOM 2433 O O . ARG A 1 312 ? -0.442 -5.104 24.816 1.00 92.31 312 ARG A O 1
ATOM 2440 N N . GLN A 1 313 ? 0.212 -5.347 26.954 1.00 94.25 313 GLN A N 1
ATOM 2441 C CA . GLN A 1 313 ? -0.372 -4.083 27.411 1.00 94.25 313 GLN A CA 1
ATOM 2442 C C . GLN A 1 313 ? 0.329 -2.878 26.775 1.00 94.25 313 GLN A C 1
ATOM 2444 O O . GLN A 1 313 ? -0.336 -2.025 26.204 1.00 94.25 313 GLN A O 1
ATOM 2449 N N . GLU A 1 314 ? 1.663 -2.858 26.764 1.00 94.94 314 GLU A N 1
ATOM 2450 C CA . GLU A 1 314 ? 2.434 -1.796 26.100 1.00 94.94 314 GLU A CA 1
ATOM 2451 C C . GLU A 1 314 ? 2.138 -1.720 24.592 1.00 94.94 314 GLU A C 1
ATOM 2453 O O . GLU A 1 314 ? 2.097 -0.633 24.012 1.00 94.94 314 GLU A O 1
ATOM 2458 N N . MET A 1 315 ? 1.908 -2.869 23.943 1.00 94.75 315 MET A N 1
ATOM 2459 C CA . MET A 1 315 ? 1.485 -2.924 22.543 1.00 94.75 315 MET A CA 1
ATOM 2460 C C . MET A 1 315 ? 0.113 -2.272 22.345 1.00 94.75 315 MET A C 1
ATOM 2462 O O . MET A 1 315 ? -0.043 -1.457 21.432 1.00 94.75 315 MET A O 1
ATOM 2466 N N . VAL A 1 316 ? -0.864 -2.614 23.191 1.00 95.19 316 VAL A N 1
ATOM 2467 C CA . VAL A 1 316 ? -2.209 -2.025 23.159 1.00 95.19 316 VAL A CA 1
ATOM 2468 C C . VAL A 1 316 ? -2.131 -0.521 23.398 1.00 95.19 316 VAL A C 1
ATOM 2470 O O . VAL A 1 316 ? -2.636 0.236 22.575 1.00 95.19 316 VAL A O 1
ATOM 2473 N N . ASP A 1 317 ? -1.422 -0.074 24.433 1.00 95.50 317 ASP A N 1
ATOM 2474 C CA . ASP A 1 317 ? -1.286 1.347 24.766 1.00 95.50 317 ASP A CA 1
ATOM 2475 C C . ASP A 1 317 ? -0.678 2.151 23.606 1.00 95.50 317 ASP A C 1
ATOM 2477 O O . ASP A 1 317 ? -1.160 3.237 23.267 1.00 95.50 317 ASP A O 1
ATOM 2481 N N . ALA A 1 318 ? 0.350 1.602 22.950 1.00 95.31 318 ALA A N 1
ATOM 2482 C CA . ALA A 1 318 ? 0.974 2.225 21.788 1.00 95.31 318 ALA A CA 1
ATOM 2483 C C . ALA A 1 318 ? 0.024 2.301 20.582 1.00 95.31 318 ALA A C 1
ATOM 2485 O O . ALA A 1 318 ? -0.000 3.317 19.882 1.00 95.31 318 ALA A O 1
ATOM 2486 N N . LEU A 1 319 ? -0.764 1.251 20.332 1.00 95.88 319 LEU A N 1
ATOM 2487 C CA . LEU A 1 319 ? -1.746 1.220 19.246 1.00 95.88 319 LEU A CA 1
ATOM 2488 C C . LEU A 1 319 ? -2.934 2.149 19.515 1.00 95.88 319 LEU A C 1
ATOM 2490 O O . LEU A 1 319 ? -3.396 2.805 18.583 1.00 95.88 319 LEU A O 1
ATOM 2494 N N . VAL A 1 320 ? -3.398 2.248 20.762 1.00 96.12 320 VAL A N 1
ATOM 2495 C CA . VAL A 1 320 ? -4.435 3.197 21.196 1.00 96.12 320 VAL A CA 1
ATOM 2496 C C . VAL A 1 320 ? -3.957 4.626 20.959 1.00 96.12 320 VAL A C 1
ATOM 2498 O O . VAL A 1 320 ? -4.652 5.409 20.314 1.00 96.12 320 VAL A O 1
ATOM 2501 N N . GLN A 1 321 ? -2.732 4.947 21.383 1.00 95.50 321 GLN A N 1
ATOM 2502 C CA . GLN A 1 321 ? -2.141 6.264 21.156 1.00 95.50 321 GLN A CA 1
ATOM 2503 C C . GLN A 1 321 ? -2.000 6.588 19.662 1.00 95.50 321 GLN A C 1
ATOM 2505 O O . GLN A 1 321 ? -2.352 7.684 19.230 1.00 95.50 321 GLN A O 1
ATOM 2510 N N . ALA A 1 322 ? -1.512 5.637 18.860 1.00 95.44 322 ALA A N 1
ATOM 2511 C CA . ALA A 1 322 ? -1.390 5.808 17.413 1.00 95.44 322 ALA A CA 1
ATOM 2512 C C . ALA A 1 322 ? -2.755 6.077 16.758 1.00 95.44 322 ALA A C 1
ATOM 2514 O O . ALA A 1 322 ? -2.887 6.981 15.930 1.00 95.44 322 ALA A O 1
ATOM 2515 N N . ASN A 1 323 ? -3.775 5.325 17.169 1.00 96.25 323 ASN A N 1
ATOM 2516 C CA . ASN A 1 323 ? -5.134 5.486 16.676 1.00 96.25 323 ASN A CA 1
ATOM 2517 C C . ASN A 1 323 ? -5.729 6.853 17.031 1.00 96.25 323 ASN A C 1
ATOM 2519 O O . ASN A 1 323 ? -6.357 7.483 16.181 1.00 96.25 323 ASN A O 1
ATOM 2523 N N . PHE A 1 324 ? -5.478 7.346 18.243 1.00 94.69 324 PHE A N 1
ATOM 2524 C CA . PHE A 1 324 ? -5.858 8.704 18.621 1.00 94.69 324 PHE A CA 1
ATOM 2525 C C . PHE A 1 324 ? -5.185 9.770 17.779 1.00 94.69 324 PHE A C 1
ATOM 2527 O O . PHE A 1 324 ? -5.856 10.665 17.284 1.00 94.69 324 PHE A O 1
ATOM 2534 N N . SER A 1 325 ? -3.879 9.654 17.551 1.00 95.00 325 SER A N 1
ATOM 2535 C CA . SER A 1 325 ? -3.171 10.622 16.716 1.00 95.00 325 SER A CA 1
ATOM 2536 C C . SER A 1 325 ? -3.722 10.676 15.288 1.00 95.00 325 SER A C 1
ATOM 2538 O O . SER A 1 325 ? -3.777 11.746 14.686 1.00 95.00 325 SER A O 1
ATOM 2540 N N . ALA A 1 326 ? -4.164 9.544 14.735 1.00 95.12 326 ALA A N 1
ATOM 2541 C CA . ALA A 1 326 ? -4.834 9.540 13.439 1.00 95.12 326 ALA A CA 1
ATOM 2542 C C . ALA A 1 326 ? -6.244 10.152 13.507 1.00 95.12 326 ALA A C 1
ATOM 2544 O O . ALA A 1 326 ? -6.637 10.867 12.587 1.00 95.12 326 ALA A O 1
ATOM 2545 N N . TYR A 1 327 ? -7.005 9.896 14.577 1.00 95.44 327 TYR A N 1
ATOM 2546 C CA . TYR A 1 327 ? -8.293 10.552 14.832 1.00 95.44 327 TYR A CA 1
ATOM 2547 C C . TYR A 1 327 ? -8.154 12.079 14.947 1.00 95.44 327 TYR A C 1
ATOM 2549 O O . TYR A 1 327 ? -8.921 12.808 14.316 1.00 95.44 327 TYR A O 1
ATOM 2557 N N . ASP A 1 328 ? -7.138 12.571 15.656 1.00 94.56 328 ASP A N 1
ATOM 2558 C CA . ASP A 1 328 ? -6.845 14.002 15.768 1.00 94.56 328 ASP A CA 1
ATOM 2559 C C . ASP A 1 328 ? -6.516 14.612 14.401 1.00 94.56 328 ASP A C 1
ATOM 2561 O O . ASP A 1 328 ? -7.021 15.684 14.057 1.00 94.56 328 ASP A O 1
ATOM 2565 N N . ALA A 1 329 ? -5.722 13.909 13.585 1.00 95.00 329 ALA A N 1
ATOM 2566 C CA . ALA A 1 329 ? -5.406 14.332 12.224 1.00 95.00 329 ALA A CA 1
ATOM 2567 C C . ALA A 1 329 ? -6.659 14.393 11.331 1.00 95.00 329 ALA A C 1
ATOM 2569 O O . ALA A 1 329 ? -6.852 15.375 10.615 1.00 95.00 329 ALA A O 1
ATOM 2570 N N . MET A 1 330 ? -7.541 13.391 11.410 1.00 94.69 330 MET A N 1
ATOM 2571 C CA . MET A 1 330 ? -8.815 13.370 10.677 1.00 94.69 330 MET A CA 1
ATOM 2572 C C . MET A 1 330 ? -9.746 14.506 11.119 1.00 94.69 330 MET A C 1
ATOM 2574 O O . MET A 1 330 ? -10.344 15.195 10.296 1.00 94.69 330 MET A O 1
ATOM 2578 N N . SER A 1 331 ? -9.821 14.754 12.425 1.00 93.31 331 SER A N 1
ATOM 2579 C CA . SER A 1 331 ? -10.627 15.832 12.999 1.00 93.31 331 SER A CA 1
ATOM 2580 C C . SER A 1 331 ? -10.084 17.215 12.628 1.00 93.31 331 SER A C 1
ATOM 2582 O O . SER A 1 331 ? -10.847 18.160 12.423 1.00 93.31 331 SER A O 1
ATOM 2584 N N . ALA A 1 332 ? -8.761 17.372 12.528 1.00 93.88 332 ALA A N 1
ATOM 2585 C CA . ALA A 1 332 ? -8.142 18.587 12.008 1.00 93.88 332 ALA A CA 1
ATOM 2586 C C . ALA A 1 332 ? -8.472 18.792 10.524 1.00 93.88 332 ALA A C 1
ATOM 2588 O O . ALA A 1 332 ? -8.934 19.872 10.164 1.00 93.88 332 ALA A O 1
ATOM 2589 N N . TYR A 1 333 ? -8.308 17.752 9.701 1.00 94.69 333 TYR A N 1
ATOM 2590 C CA . TYR A 1 333 ? -8.661 17.771 8.280 1.00 94.69 333 TYR A CA 1
ATOM 2591 C C . TYR A 1 333 ? -10.107 18.224 8.062 1.00 94.69 333 TYR A C 1
ATOM 2593 O O . TYR A 1 333 ? -10.338 19.207 7.365 1.00 94.69 333 TYR A O 1
ATOM 2601 N N . GLN A 1 334 ? -11.069 17.590 8.736 1.00 91.56 334 GLN A N 1
ATOM 2602 C CA . GLN A 1 334 ? -12.482 17.910 8.546 1.00 91.56 334 GLN A CA 1
ATOM 2603 C C . GLN A 1 334 ? -12.836 19.334 9.005 1.00 91.56 334 GLN A C 1
ATOM 2605 O O . GLN A 1 334 ? -13.658 20.004 8.386 1.00 91.56 334 GLN A O 1
ATOM 2610 N N . ARG A 1 335 ? -12.216 19.830 10.087 1.00 91.44 335 ARG A N 1
ATOM 2611 C CA . ARG A 1 335 ? -12.420 21.222 10.526 1.00 91.44 335 ARG A CA 1
ATOM 2612 C C . ARG A 1 335 ? -11.945 22.228 9.483 1.00 91.44 335 ARG A C 1
ATOM 2614 O O . ARG A 1 335 ? -12.605 23.245 9.318 1.00 91.44 335 ARG A O 1
ATOM 2621 N N . ILE A 1 336 ? -10.826 21.949 8.818 1.00 91.81 336 ILE A N 1
ATOM 2622 C CA . ILE A 1 336 ? -10.277 22.806 7.762 1.00 91.81 336 ILE A CA 1
ATOM 2623 C C . ILE A 1 336 ? -11.158 22.727 6.511 1.00 91.81 336 ILE A C 1
ATOM 2625 O O . ILE A 1 336 ? -11.507 23.759 5.953 1.00 91.81 336 ILE A O 1
ATOM 2629 N N . GLU A 1 337 ? -11.565 21.521 6.111 1.00 87.06 337 GLU A N 1
ATOM 2630 C CA . GLU A 1 337 ? -12.440 21.293 4.954 1.00 87.06 337 GLU A CA 1
ATOM 2631 C C . GLU A 1 337 ? -13.796 22.002 5.114 1.00 87.06 337 GLU A C 1
ATOM 2633 O O . GLU A 1 337 ? -14.273 22.627 4.178 1.00 87.06 337 GLU A O 1
ATOM 2638 N N . ASN A 1 338 ? -14.379 22.006 6.319 1.00 86.62 338 ASN A N 1
ATOM 2639 C CA . ASN A 1 338 ? -15.637 22.709 6.606 1.00 86.62 338 ASN A CA 1
ATOM 2640 C C . ASN A 1 338 ? -15.520 24.250 6.636 1.00 86.62 338 ASN A C 1
ATOM 2642 O O . ASN A 1 338 ? -16.538 24.927 6.780 1.00 86.62 338 ASN A O 1
ATOM 2646 N N . GLN A 1 339 ? -14.308 24.810 6.595 1.00 84.56 339 GLN A N 1
ATOM 2647 C CA . GLN A 1 339 ? -14.062 26.260 6.596 1.00 84.56 339 GLN A CA 1
ATOM 2648 C C . GLN A 1 339 ? -13.788 26.831 5.194 1.00 84.56 339 GLN A C 1
ATOM 2650 O O . GLN A 1 339 ? -13.710 28.055 5.064 1.00 84.56 339 GLN A O 1
ATOM 2655 N N . GLN A 1 340 ? -13.607 25.970 4.186 1.00 73.50 340 GLN A N 1
ATOM 2656 C CA . GLN A 1 340 ? -13.332 26.330 2.788 1.00 73.50 340 GLN A CA 1
ATOM 2657 C C . GLN A 1 340 ? -14.619 26.392 1.961 1.00 73.50 340 GLN A C 1
ATOM 2659 O O . GLN A 1 340 ? -14.669 27.250 1.052 1.00 73.50 340 GLN A O 1
#

Solvent-accessible surface area (backbone atoms only — not comparable to full-atom values): 18423 Å² total; per-residue (Å²): 114,44,80,37,90,67,79,54,68,67,55,47,59,42,14,46,76,70,59,46,51,67,39,24,51,71,54,49,61,52,25,60,56,20,14,24,42,72,65,69,61,51,62,51,76,44,34,92,79,34,68,40,41,33,51,34,49,34,53,51,32,49,54,50,46,50,53,45,40,41,48,39,24,58,44,66,63,48,60,59,52,29,49,58,50,40,68,67,42,32,60,51,35,46,51,71,71,39,83,67,80,78,59,88,48,37,67,59,29,42,43,48,47,42,54,49,27,53,52,51,34,48,75,63,57,79,78,77,56,77,45,68,50,74,45,54,54,68,67,64,61,60,68,59,44,53,58,49,31,72,75,72,40,99,49,38,29,37,38,29,64,57,45,79,78,39,98,79,36,77,38,39,37,32,38,40,43,32,92,74,80,54,62,66,61,54,60,68,41,48,47,60,57,63,85,82,50,77,52,32,87,35,46,26,76,37,40,53,92,46,40,60,49,51,40,65,73,42,94,61,66,41,77,95,43,44,43,24,49,32,57,68,48,72,45,45,35,64,41,72,70,59,49,50,52,50,44,48,25,50,35,27,48,48,49,38,52,47,57,50,43,42,25,52,76,38,44,63,72,35,80,37,58,71,54,39,41,52,50,40,42,38,33,36,55,35,15,50,43,45,17,65,73,70,75,45,92,49,79,66,57,82,68,64,74,73,92,61,80,67,56,74,65,59,47,50,55,53,50,41,51,34,47,47,50,35,49,53,33,52,55,50,44,52,58,54,61,77,73,112

pLDDT: mean 90.5, std 5.19, range [62.88, 97.0]

Mean predicted aligned error: 4.9 Å